Protein AF-A0A7S4U848-F1 (afdb_monomer_lite)

Organism: Guillardia theta (NCBI:txid55529)

Radius of gyration: 33.71 Å; chains: 1; bounding box: 52×46×94 Å

Secondary structure (DSSP, 8-state):
--TTHHHHHHHHHHHHHHHHHTTSS-TTHHHHHHHHHHTT-SS------S--S-HHHHHHHSHHHHHHHHHHHHHHHHHHH-HHHHHHHH----EEEEEEEEEEEEETT----SS--TTS-EEEEEEETTTEEE--SEEEEETTEEEEEEEEEEEESEEEEEB-S-GGGGGGSEEEEEEEEE-SPPPTT--GGGS-GGGPEEEEEEETTT-TTSHHHH-GGGGB-

Foldseek 3Di:
DPVVVVVVVVVVVVVVVVVVVVPPDDPDPVVVVVVVVVVVPPPDPDDPPDDDPCNPVVCCVDPVSVVVVVVVVVVVVCPVVVCPVCVVVPPLPWFFFAKKKKAQPAFQLRDDFQWQDPQQWAFKWFAAPNPDTFAFPDWDIGGRMIMGGGPGRDTGSDIAIAGAQDPVCNRSHRQWMWMWGQRDDDPPPDDPVPDDPVNIHTDDTGHCVVVVPDCSNPPSNVRHD

Sequence (225 aa):
SDTLLQTRERESDLHFLFLTEMSKYPGGVMDQKLNSIVGGIQNTMTSSIIFSSNPVRNALQKKITQATLILAAAFLFYFYVTPDHMRGFLKNNASSVHVGRMQILEFRDKVVRNFIPATSVSNFTLVYDSCKKHYPTSFKDANTTRYFFFSLPALSNGWRFTLDSNEQLAGLDPVAFKFDILDSPIDLGVDPLDLPAASWKEWTIFSCESTPSAEICNDPSGLRG

Structure (mmCIF, N/CA/C/O backbone):
data_AF-A0A7S4U848-F1
#
_entry.id   AF-A0A7S4U848-F1
#
loop_
_atom_site.group_PDB
_atom_site.id
_atom_site.type_symbol
_atom_site.label_atom_id
_atom_site.label_alt_id
_atom_site.label_comp_id
_atom_site.label_asym_id
_atom_site.label_entity_id
_atom_site.label_seq_id
_atom_site.pdbx_PDB_ins_code
_atom_site.Cartn_x
_atom_site.Cartn_y
_atom_site.Cartn_z
_atom_site.occupancy
_atom_site.B_iso_or_equiv
_atom_site.auth_seq_id
_atom_site.auth_comp_id
_atom_site.auth_asym_id
_atom_site.auth_atom_id
_atom_site.pdbx_PDB_model_num
ATOM 1 N N . SER A 1 1 ? 9.075 -17.235 70.527 1.00 53.78 1 SER A N 1
ATOM 2 C CA . SER A 1 1 ? 7.859 -17.251 69.696 1.00 53.78 1 SER A CA 1
ATOM 3 C C . SER A 1 1 ? 6.641 -16.637 70.381 1.00 53.78 1 SER A C 1
ATOM 5 O O . SER A 1 1 ? 5.547 -16.780 69.854 1.00 53.78 1 SER A O 1
ATOM 7 N N . ASP A 1 2 ? 6.811 -15.868 71.464 1.00 47.06 2 ASP A N 1
ATOM 8 C CA . ASP A 1 2 ? 5.681 -15.312 72.231 1.00 47.06 2 ASP A CA 1
ATOM 9 C C . ASP A 1 2 ? 5.300 -13.869 71.860 1.00 47.06 2 ASP A C 1
ATOM 11 O O . ASP A 1 2 ? 4.235 -13.388 72.227 1.00 47.06 2 ASP A O 1
ATOM 15 N N . THR A 1 3 ? 6.112 -13.177 71.059 1.00 42.00 3 THR A N 1
ATOM 16 C CA . THR A 1 3 ? 5.855 -11.787 70.639 1.00 42.00 3 THR A CA 1
ATOM 17 C C . THR A 1 3 ? 4.954 -11.645 69.408 1.00 42.00 3 THR A C 1
ATOM 19 O O . THR A 1 3 ? 4.492 -10.542 69.139 1.00 42.00 3 THR A O 1
ATOM 22 N N . LEU A 1 4 ? 4.681 -12.731 68.673 1.00 40.34 4 LEU A N 1
ATOM 23 C CA . LEU A 1 4 ? 3.781 -12.741 67.503 1.00 40.34 4 LEU A CA 1
ATOM 24 C C . LEU A 1 4 ? 2.352 -13.211 67.834 1.00 40.34 4 LEU A C 1
ATOM 26 O O . LEU A 1 4 ? 1.432 -12.959 67.061 1.00 40.34 4 LEU A O 1
ATOM 30 N N . LEU A 1 5 ? 2.153 -13.868 68.981 1.00 40.81 5 LEU A N 1
ATOM 31 C CA . LEU A 1 5 ? 0.828 -14.259 69.478 1.00 40.81 5 LEU A CA 1
ATOM 32 C C . LEU A 1 5 ? 0.146 -13.113 70.243 1.00 40.81 5 LEU A C 1
ATOM 34 O O . LEU A 1 5 ? -1.046 -12.886 70.059 1.00 40.81 5 LEU A O 1
ATOM 38 N N . GLN A 1 6 ? 0.912 -12.300 70.981 1.00 41.84 6 GLN A N 1
ATOM 39 C CA . GLN A 1 6 ? 0.381 -11.135 71.705 1.00 41.84 6 GLN A CA 1
ATOM 40 C C . GLN A 1 6 ? -0.104 -9.987 70.804 1.00 41.84 6 GLN A C 1
ATOM 42 O O . GLN A 1 6 ? -0.969 -9.210 71.208 1.00 41.84 6 GLN A O 1
ATOM 47 N N . THR A 1 7 ? 0.423 -9.854 69.585 1.00 41.84 7 THR A N 1
ATOM 48 C CA . THR A 1 7 ? -0.012 -8.816 68.633 1.00 41.84 7 THR A CA 1
ATOM 49 C C . THR A 1 7 ? -1.328 -9.171 67.943 1.00 41.84 7 THR A C 1
ATOM 51 O O . THR A 1 7 ? -2.099 -8.270 67.628 1.00 41.84 7 THR A O 1
ATOM 54 N N . ARG A 1 8 ? -1.630 -10.467 67.775 1.00 40.59 8 ARG A N 1
ATOM 55 C CA . ARG A 1 8 ? -2.857 -10.943 67.112 1.00 40.59 8 ARG A CA 1
ATOM 56 C C . ARG A 1 8 ? -4.074 -10.968 68.048 1.00 40.59 8 ARG A C 1
ATOM 58 O O . ARG A 1 8 ? -5.192 -10.707 67.607 1.00 40.59 8 ARG A O 1
ATOM 65 N N . GLU A 1 9 ? -3.864 -11.206 69.343 1.00 44.50 9 GLU A N 1
ATOM 66 C CA . GLU A 1 9 ? -4.926 -11.075 70.356 1.00 44.50 9 GLU A CA 1
ATOM 67 C C . GLU A 1 9 ? -5.302 -9.604 70.612 1.00 44.50 9 GLU A C 1
ATOM 69 O O . GLU A 1 9 ? -6.485 -9.288 70.716 1.00 44.50 9 GLU A O 1
ATOM 74 N N . ARG A 1 10 ? -4.338 -8.667 70.570 1.00 41.84 10 ARG A N 1
ATOM 75 C CA . ARG A 1 10 ? -4.624 -7.223 70.720 1.00 41.84 10 ARG A CA 1
ATOM 76 C C . ARG A 1 10 ? -5.452 -6.620 69.584 1.00 41.84 10 ARG A C 1
ATOM 78 O O . ARG A 1 10 ? -6.243 -5.716 69.836 1.00 41.84 10 ARG A O 1
ATOM 85 N N . GLU A 1 11 ? -5.285 -7.096 68.351 1.00 45.41 11 GLU A N 1
ATOM 86 C CA . GLU A 1 11 ? -6.079 -6.639 67.196 1.00 45.41 11 GLU A CA 1
ATOM 87 C C . GLU A 1 11 ? -7.546 -7.088 67.286 1.00 45.41 11 GLU A C 1
ATOM 89 O O . GLU A 1 11 ? -8.452 -6.364 66.871 1.00 45.41 11 GLU A O 1
ATOM 94 N N . SER A 1 12 ? -7.780 -8.254 67.891 1.00 47.50 12 SER A N 1
ATOM 95 C CA . SER A 1 12 ? -9.114 -8.839 68.053 1.00 47.50 12 SER A CA 1
ATOM 96 C C . SER A 1 12 ? -9.920 -8.111 69.137 1.00 47.50 12 SER A C 1
ATOM 98 O O . SER A 1 12 ? -11.091 -7.789 68.926 1.00 47.50 12 SER A O 1
ATOM 100 N N . ASP A 1 13 ? -9.270 -7.750 70.248 1.00 45.66 13 ASP A N 1
ATOM 101 C CA . ASP A 1 13 ? -9.897 -6.983 71.332 1.00 45.66 13 ASP A CA 1
ATOM 102 C C . ASP A 1 13 ? -10.183 -5.524 70.943 1.00 45.66 13 ASP A C 1
ATOM 104 O O . ASP A 1 13 ? -11.214 -4.971 71.334 1.00 45.66 13 ASP A O 1
ATOM 108 N N . LEU A 1 14 ? -9.329 -4.896 70.121 1.00 46.28 14 LEU A N 1
ATOM 109 C CA . LEU A 1 14 ? -9.546 -3.518 69.658 1.00 46.28 14 LEU A CA 1
ATOM 110 C C . LEU A 1 14 ? -10.736 -3.418 68.687 1.00 46.28 14 LEU A C 1
ATOM 112 O O . LEU A 1 14 ? -11.514 -2.464 68.753 1.00 46.28 14 LEU A O 1
ATOM 116 N N . HIS A 1 15 ? -10.911 -4.420 67.818 1.00 43.66 15 HIS A N 1
ATOM 117 C CA . HIS A 1 15 ? -12.058 -4.513 66.911 1.00 43.66 15 HIS A CA 1
ATOM 118 C C . HIS A 1 15 ? -13.373 -4.770 67.657 1.00 43.66 15 HIS A C 1
ATOM 120 O O . HIS A 1 15 ? -14.407 -4.205 67.291 1.00 43.66 15 HIS A O 1
ATOM 126 N N . PHE A 1 16 ? -13.342 -5.579 68.721 1.00 46.12 16 PHE A N 1
ATOM 127 C CA . PHE A 1 16 ? -14.528 -5.852 69.531 1.00 46.12 16 PHE A CA 1
ATOM 128 C C . PHE A 1 16 ? -14.921 -4.637 70.386 1.00 46.12 16 PHE A C 1
ATOM 130 O O . PHE A 1 16 ? -16.100 -4.288 70.449 1.00 46.12 16 PHE A O 1
ATOM 137 N N . LEU A 1 17 ? -13.954 -3.907 70.954 1.00 45.16 17 LEU A N 1
ATOM 138 C CA . LEU A 1 17 ? -14.212 -2.654 71.679 1.00 45.16 17 LEU A CA 1
ATOM 139 C C . LEU A 1 17 ? -14.820 -1.565 70.779 1.00 45.16 17 LEU A C 1
ATOM 141 O O . LEU A 1 17 ? -15.802 -0.939 71.178 1.00 45.16 17 LEU A O 1
ATOM 145 N N . PHE A 1 18 ? -14.331 -1.405 69.543 1.00 46.50 18 PHE A N 1
ATOM 146 C CA . PHE A 1 18 ? -14.888 -0.431 68.591 1.00 46.50 18 PHE A CA 1
ATOM 147 C C . PHE A 1 18 ? -16.340 -0.736 68.194 1.00 46.50 18 PHE A C 1
ATOM 149 O O . PHE A 1 18 ? -17.160 0.173 68.056 1.00 46.50 18 PHE A O 1
ATOM 156 N N . LEU A 1 19 ? -16.680 -2.017 68.026 1.00 45.06 19 LEU A N 1
ATOM 157 C CA . LEU A 1 19 ? -18.037 -2.438 67.668 1.00 45.06 19 LEU A CA 1
ATOM 158 C C . LEU A 1 19 ? -19.013 -2.360 68.851 1.00 45.06 19 LEU A C 1
ATOM 160 O O . LEU A 1 19 ? -20.202 -2.128 68.641 1.00 45.06 19 LEU A O 1
ATOM 164 N N . THR A 1 20 ? -18.520 -2.487 70.086 1.00 45.56 20 THR A N 1
ATOM 165 C CA . THR A 1 20 ? -19.362 -2.452 71.293 1.00 45.56 20 THR A CA 1
ATOM 166 C C . THR A 1 20 ? -19.674 -1.020 71.755 1.00 45.56 20 THR A C 1
ATOM 168 O O . THR A 1 20 ? -20.739 -0.771 72.323 1.00 45.56 20 THR A O 1
ATOM 171 N N . GLU A 1 21 ? -18.799 -0.044 71.487 1.00 44.00 21 GLU A N 1
ATOM 172 C CA . GLU A 1 21 ? -19.088 1.373 71.774 1.00 44.00 21 GLU A CA 1
ATOM 173 C C . GLU A 1 21 ? -20.086 1.989 70.780 1.00 44.00 21 GLU A C 1
ATOM 175 O O . GLU A 1 21 ? -20.929 2.801 71.166 1.00 44.00 21 GLU A O 1
ATOM 180 N N . MET A 1 22 ? -20.076 1.530 69.523 1.00 45.28 22 MET A N 1
ATOM 181 C CA . MET A 1 22 ? -21.036 1.946 68.490 1.00 45.28 22 MET A CA 1
ATOM 182 C C . MET A 1 22 ? -22.485 1.537 68.805 1.00 45.28 22 MET A C 1
ATOM 184 O O . MET A 1 22 ? -23.416 2.148 68.284 1.00 45.28 22 MET A O 1
ATOM 188 N N . SER A 1 23 ? -22.704 0.537 69.669 1.00 43.50 23 SER A N 1
ATOM 189 C CA . SER A 1 23 ? -24.046 0.055 70.027 1.00 43.50 23 SER A CA 1
ATOM 190 C C . SER A 1 23 ? -24.606 0.635 71.331 1.00 43.50 23 SER A C 1
ATOM 192 O O . SER A 1 23 ? -25.708 0.259 71.729 1.00 43.50 23 SER A O 1
ATOM 194 N N . LYS A 1 24 ? -23.877 1.522 72.027 1.00 44.62 24 LYS A N 1
ATOM 195 C CA . LYS A 1 24 ? -24.301 2.086 73.328 1.00 44.62 24 LYS A CA 1
ATOM 196 C C . LYS A 1 24 ? -24.841 3.516 73.276 1.00 44.62 24 LYS A C 1
ATOM 198 O O . LYS A 1 24 ? -25.341 3.998 74.291 1.00 44.62 24 LYS A O 1
ATOM 203 N N . TYR A 1 25 ? -24.806 4.173 72.117 1.00 46.91 25 TYR A N 1
ATOM 204 C CA . TYR A 1 25 ? -25.351 5.520 71.946 1.00 46.91 25 TYR A CA 1
ATOM 205 C C . TYR A 1 25 ? -26.603 5.489 71.059 1.00 46.91 25 TYR A C 1
ATOM 207 O O . TYR A 1 25 ? -26.492 5.175 69.874 1.00 46.91 25 TYR A O 1
ATOM 215 N N . PRO A 1 26 ? -27.802 5.807 71.587 1.00 44.44 26 PRO A N 1
ATOM 216 C CA . PRO A 1 26 ? -28.985 5.956 70.750 1.00 44.44 26 PRO A CA 1
ATOM 217 C C . PRO A 1 26 ? -28.769 7.113 69.762 1.00 44.44 26 PRO A C 1
ATOM 219 O O . PRO A 1 26 ? -28.272 8.182 70.129 1.00 44.44 26 PRO A O 1
ATOM 222 N N . GLY A 1 27 ? -29.099 6.858 68.492 1.00 50.12 27 GLY A N 1
ATOM 223 C CA . GLY A 1 27 ? -28.893 7.776 67.373 1.00 50.12 27 GLY A CA 1
ATOM 224 C C . GLY A 1 27 ? -29.435 9.175 67.666 1.00 50.12 27 GLY A C 1
ATOM 225 O O . GLY A 1 27 ? -30.605 9.338 68.001 1.00 50.12 27 GLY A O 1
ATOM 226 N N . GLY A 1 28 ? -28.555 10.171 67.566 1.00 53.19 28 GLY A N 1
ATOM 227 C CA . GLY A 1 28 ? -28.884 11.587 67.755 1.00 53.19 28 GLY A CA 1
ATOM 228 C C . GLY A 1 28 ? -27.738 12.425 68.330 1.00 53.19 28 GLY A C 1
ATOM 229 O O . GLY A 1 28 ? -27.587 13.587 67.967 1.00 53.19 28 GLY A O 1
ATOM 230 N N . VAL A 1 29 ? -26.862 11.844 69.161 1.00 50.75 29 VAL A N 1
ATOM 231 C CA . VAL A 1 29 ? -25.735 12.591 69.771 1.00 50.75 29 VAL A CA 1
ATOM 232 C C . VAL A 1 29 ? -24.573 12.795 68.785 1.00 50.75 29 VAL A C 1
ATOM 234 O O . VAL A 1 29 ? -23.894 13.823 68.823 1.00 50.75 29 VAL A O 1
ATOM 237 N N . MET A 1 30 ? -24.368 11.857 67.852 1.00 47.53 30 MET A N 1
ATOM 238 C CA . MET A 1 30 ? -23.327 11.973 66.821 1.00 47.53 30 MET A CA 1
ATOM 239 C C . MET A 1 30 ? -23.680 13.024 65.755 1.00 47.53 30 MET A C 1
ATOM 241 O O . MET A 1 30 ? -22.808 13.794 65.354 1.00 47.53 30 MET A O 1
ATOM 245 N N . ASP A 1 31 ? -24.961 13.151 65.396 1.00 50.09 31 ASP A N 1
ATOM 246 C CA . ASP A 1 31 ? -25.448 14.184 64.470 1.00 50.09 31 ASP A CA 1
ATOM 247 C C . ASP A 1 31 ? -25.336 15.597 65.064 1.00 50.09 31 ASP A C 1
ATOM 249 O O . ASP A 1 31 ? -25.035 16.559 64.356 1.00 50.09 31 ASP A O 1
ATOM 253 N N . GLN A 1 32 ? -25.488 15.731 66.387 1.00 51.09 32 GLN A N 1
ATOM 254 C CA . GLN A 1 32 ? -25.349 17.014 67.077 1.00 51.09 32 GLN A CA 1
ATOM 255 C C . GLN A 1 32 ? -23.889 17.506 67.114 1.00 51.09 32 GLN A C 1
ATOM 257 O O . GLN A 1 32 ? -23.645 18.709 66.998 1.00 51.09 32 GLN A O 1
ATOM 262 N N . LYS A 1 33 ? -22.907 16.592 67.190 1.00 48.81 33 LYS A N 1
ATOM 263 C CA . LYS A 1 33 ? -21.479 16.933 67.037 1.00 48.81 33 LYS A CA 1
ATOM 264 C C . LYS A 1 33 ? -21.065 17.134 65.578 1.00 48.81 33 LYS A C 1
ATOM 266 O O . LYS A 1 33 ? -20.254 18.016 65.309 1.00 48.81 33 LYS A O 1
ATOM 271 N N . LEU A 1 34 ? -21.642 16.391 64.632 1.00 46.53 34 LEU A N 1
ATOM 272 C CA . LEU A 1 34 ? -21.412 16.608 63.198 1.00 46.53 34 LEU A CA 1
ATOM 273 C C . LEU A 1 34 ? -21.896 17.995 62.753 1.00 46.53 34 LEU A C 1
ATOM 275 O O . LEU A 1 34 ? -21.149 18.698 62.080 1.00 46.53 34 LEU A O 1
ATOM 279 N N . ASN A 1 35 ? -23.062 18.458 63.215 1.00 49.97 35 ASN A N 1
ATOM 280 C CA . ASN A 1 35 ? -23.529 19.820 62.925 1.00 49.97 35 ASN A CA 1
ATOM 281 C C . ASN A 1 35 ? -22.666 20.917 63.576 1.00 49.97 35 ASN A C 1
ATOM 283 O O . ASN A 1 35 ? -22.503 21.988 62.991 1.00 49.97 35 ASN A O 1
ATOM 287 N N . SER A 1 36 ? -22.053 20.657 64.738 1.00 46.88 36 SER A N 1
ATOM 288 C CA . SER A 1 36 ? -21.117 21.609 65.360 1.00 46.88 36 SER A CA 1
ATOM 289 C C . SER A 1 36 ? -19.780 21.700 64.609 1.00 46.88 36 SER A C 1
ATOM 291 O O . SER A 1 36 ? -19.132 22.743 64.651 1.00 46.88 36 SER A O 1
ATOM 293 N N . ILE A 1 37 ? -19.374 20.638 63.904 1.00 47.12 37 ILE A N 1
ATOM 294 C CA . ILE A 1 37 ? -18.174 20.621 63.055 1.00 47.12 37 ILE A CA 1
ATOM 295 C C . ILE A 1 37 ? -18.475 21.233 61.678 1.00 47.12 37 ILE A C 1
ATOM 297 O O . ILE A 1 37 ? -17.647 21.965 61.142 1.00 47.12 37 ILE A O 1
ATOM 301 N N . VAL A 1 38 ? -19.680 21.031 61.134 1.00 46.44 38 VAL A N 1
ATOM 302 C CA . VAL A 1 38 ? -20.125 21.645 59.867 1.00 46.44 38 VAL A CA 1
ATOM 303 C C . VAL A 1 38 ? -20.176 23.179 59.954 1.00 46.44 38 VAL A C 1
ATOM 305 O O . VAL A 1 38 ? -19.866 23.849 58.972 1.00 46.44 38 VAL A O 1
ATOM 308 N N . GLY A 1 39 ? -20.448 23.756 61.130 1.00 42.59 39 GLY A N 1
ATOM 309 C CA . GLY A 1 39 ? -20.329 25.206 61.350 1.00 42.59 39 GLY A CA 1
ATOM 310 C C . GLY A 1 39 ? -18.887 25.742 61.340 1.00 42.59 39 GLY A C 1
ATOM 311 O O . GLY A 1 39 ? -18.679 26.925 61.090 1.00 42.59 39 GLY A O 1
ATOM 312 N N . GLY A 1 40 ? -17.886 24.889 61.585 1.00 41.16 40 GLY A N 1
ATOM 313 C CA . GLY A 1 40 ? -16.468 25.269 61.650 1.00 41.16 40 GLY A CA 1
ATOM 314 C C . GLY A 1 40 ? -15.691 25.101 60.339 1.00 41.16 40 GLY A C 1
ATOM 315 O O . GLY A 1 40 ? -14.565 25.581 60.232 1.00 41.16 40 GLY A O 1
ATOM 316 N N . ILE A 1 41 ? -16.272 24.444 59.330 1.00 45.72 41 ILE 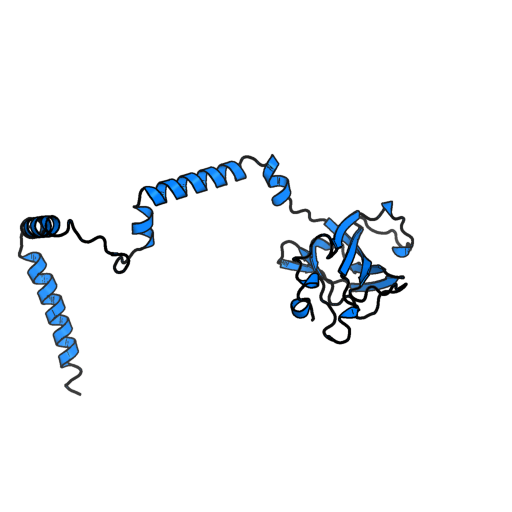A N 1
ATOM 317 C CA . ILE A 1 41 ? -15.610 24.117 58.055 1.00 45.72 41 ILE A CA 1
ATOM 318 C C . ILE A 1 41 ? -16.317 24.850 56.903 1.00 45.72 41 ILE A C 1
ATOM 320 O O . ILE A 1 41 ? -16.693 24.267 55.892 1.00 45.72 41 ILE A O 1
ATOM 324 N N . GLN A 1 42 ? -16.525 26.160 57.050 1.00 42.84 42 GLN A N 1
ATOM 325 C CA . GLN A 1 42 ? -16.913 27.025 55.926 1.00 42.84 42 GLN A CA 1
ATOM 326 C C . GLN A 1 42 ? -15.709 27.604 55.163 1.00 42.84 42 GLN A C 1
ATOM 328 O O . GLN A 1 42 ? -15.902 28.186 54.102 1.00 42.84 42 GLN A O 1
ATOM 333 N N . ASN A 1 43 ? -14.471 27.396 55.635 1.00 41.78 43 ASN A N 1
ATOM 334 C CA . ASN A 1 43 ? -13.284 28.068 55.082 1.00 41.78 43 ASN A CA 1
ATOM 335 C C . ASN A 1 43 ? -12.169 27.162 54.533 1.00 41.78 43 ASN A C 1
ATOM 337 O O . ASN A 1 43 ? -11.059 27.639 54.313 1.00 41.78 43 ASN A O 1
ATOM 341 N N . THR A 1 44 ? -12.423 25.887 54.239 1.00 36.50 44 THR A N 1
ATOM 342 C CA . THR A 1 44 ? -11.403 25.029 53.608 1.00 36.50 44 THR A CA 1
ATOM 343 C C . THR A 1 44 ? -11.905 24.406 52.311 1.00 36.50 44 THR A C 1
ATOM 345 O O . THR A 1 44 ? -12.399 23.282 52.251 1.00 36.50 44 THR A O 1
ATOM 348 N N . MET A 1 45 ? -11.721 25.164 51.225 1.00 43.81 45 MET A N 1
ATOM 349 C CA . MET A 1 45 ? -11.564 24.615 49.880 1.00 43.81 45 MET A CA 1
ATOM 350 C C . MET A 1 45 ? -10.310 23.733 49.849 1.00 43.81 45 MET A C 1
ATOM 352 O O . MET A 1 45 ? -9.238 24.196 49.476 1.00 43.81 45 MET A O 1
ATOM 356 N N . THR A 1 46 ? -10.411 22.462 50.229 1.00 43.44 46 THR A N 1
ATOM 357 C CA . THR A 1 46 ? -9.308 21.519 50.007 1.00 43.44 46 THR A CA 1
ATOM 358 C C . THR A 1 46 ? -9.817 20.088 49.873 1.00 43.44 46 THR A C 1
ATOM 360 O O . THR A 1 46 ? -10.088 19.398 50.847 1.00 43.44 46 THR A O 1
ATOM 363 N N . SER A 1 47 ? -9.929 19.654 48.614 1.00 42.88 47 SER A N 1
ATOM 364 C CA . SER A 1 47 ? -9.516 18.330 48.132 1.00 42.88 47 SER A CA 1
ATOM 365 C C . SER A 1 47 ? -9.720 17.144 49.096 1.00 42.88 47 SER A C 1
ATOM 367 O O . SER A 1 47 ? -8.786 16.698 49.760 1.00 42.88 47 SER A O 1
ATOM 369 N N . SER A 1 48 ? -10.899 16.524 49.062 1.00 41.22 48 SER A N 1
ATOM 370 C CA . SER A 1 48 ? -11.125 15.174 49.598 1.00 41.22 48 SER A CA 1
ATOM 371 C C . SER A 1 48 ? -11.455 14.188 48.469 1.00 41.22 48 SER A C 1
ATOM 373 O O . SER A 1 48 ? -12.533 13.607 48.402 1.00 41.22 48 SER A O 1
ATOM 375 N N . ILE A 1 49 ? -10.508 13.989 47.543 1.00 43.38 49 ILE A N 1
ATOM 376 C CA . ILE A 1 49 ? -10.581 12.913 46.529 1.00 43.38 49 ILE A CA 1
ATOM 377 C C . ILE A 1 49 ? -9.958 11.596 47.045 1.00 43.38 49 ILE A C 1
ATOM 379 O O . ILE A 1 49 ? -10.090 10.560 46.405 1.00 43.38 49 ILE A O 1
ATOM 383 N N . ILE A 1 50 ? -9.333 11.571 48.227 1.00 45.50 50 ILE A N 1
ATOM 384 C CA . ILE A 1 50 ? -8.408 10.473 48.573 1.00 45.50 50 ILE A CA 1
ATOM 385 C C . ILE A 1 50 ? -9.039 9.321 49.393 1.00 45.50 50 ILE A C 1
ATOM 387 O O . ILE A 1 50 ? -8.427 8.267 49.506 1.00 45.50 50 ILE A O 1
ATOM 391 N N . PHE A 1 51 ? -10.285 9.412 49.880 1.00 46.19 51 PHE A N 1
ATOM 392 C CA . PHE A 1 51 ? -10.889 8.321 50.679 1.00 46.19 51 PHE A CA 1
ATOM 393 C C . PHE A 1 51 ? -12.343 8.004 50.317 1.00 46.19 51 PHE A C 1
ATOM 395 O O . PHE A 1 51 ? -13.243 8.082 51.149 1.00 46.19 51 PHE A O 1
ATOM 402 N N . SER A 1 52 ? -12.597 7.611 49.069 1.00 46.19 52 SER A N 1
ATOM 403 C CA . SER A 1 52 ? -13.874 6.989 48.704 1.00 46.19 52 SER A CA 1
ATOM 404 C C . SER A 1 52 ? -13.619 5.591 48.161 1.00 46.19 52 SER A C 1
ATOM 406 O O . SER A 1 52 ? -13.046 5.430 47.089 1.00 46.19 52 SER A O 1
ATOM 408 N N . SER A 1 53 ? -14.086 4.575 48.886 1.00 56.44 53 SER A N 1
ATOM 409 C CA . SER A 1 53 ? -14.013 3.154 48.519 1.00 56.44 53 SER A CA 1
ATOM 410 C C . SER A 1 53 ? -14.803 2.788 47.250 1.00 56.44 53 SER A C 1
ATOM 412 O O . SER A 1 53 ? -14.852 1.620 46.884 1.00 56.44 53 SER A O 1
ATOM 414 N N . ASN A 1 54 ? -15.423 3.761 46.565 1.00 55.44 54 ASN A N 1
ATOM 415 C CA . ASN A 1 54 ? -16.142 3.578 45.302 1.00 55.44 54 ASN A CA 1
ATOM 416 C C . ASN A 1 54 ? -16.092 4.853 44.423 1.00 55.44 54 ASN A C 1
ATOM 418 O O . ASN A 1 54 ? -17.105 5.554 44.290 1.00 55.44 54 ASN A O 1
ATOM 422 N N . PRO A 1 55 ? -14.947 5.164 43.784 1.00 56.62 55 PRO A N 1
ATOM 423 C CA . PRO A 1 55 ? -14.758 6.401 43.016 1.00 56.62 55 PRO A CA 1
ATOM 424 C C . PRO A 1 55 ? -15.750 6.547 41.850 1.00 56.62 55 PRO A C 1
ATOM 426 O O . PRO A 1 55 ? -16.210 7.650 41.558 1.00 56.62 55 PRO A O 1
ATOM 429 N N . VAL A 1 56 ? -16.165 5.432 41.240 1.00 60.12 56 VAL A N 1
ATOM 430 C CA . VAL A 1 56 ? -17.133 5.411 40.131 1.00 60.12 56 VAL A CA 1
ATOM 431 C C . VAL A 1 56 ? -18.546 5.778 40.599 1.00 60.12 56 VAL A C 1
ATOM 433 O O . VAL A 1 56 ? -19.211 6.590 39.959 1.00 60.12 56 VAL A O 1
ATOM 436 N N . ARG A 1 57 ? -19.004 5.258 41.749 1.00 60.47 57 ARG A N 1
ATOM 437 C CA . ARG A 1 57 ? -20.324 5.618 42.306 1.00 60.47 57 ARG A CA 1
ATOM 438 C C . ARG A 1 57 ? -20.380 7.085 42.716 1.00 60.47 57 ARG A C 1
ATOM 440 O O . ARG A 1 57 ? -21.381 7.746 42.462 1.00 60.47 57 ARG A O 1
ATOM 447 N N . ASN A 1 58 ? -19.303 7.596 43.305 1.00 60.72 58 ASN A N 1
ATOM 448 C CA . ASN A 1 58 ? -19.233 8.983 43.752 1.00 60.72 58 ASN A CA 1
ATOM 449 C C . ASN A 1 58 ? -19.170 9.959 42.557 1.00 60.72 58 ASN A C 1
ATOM 451 O O . ASN A 1 58 ? -19.804 11.012 42.561 1.00 60.72 58 ASN A O 1
ATOM 455 N N . ALA A 1 59 ? -18.484 9.575 41.473 1.00 62.56 59 ALA A N 1
ATOM 456 C CA . ALA A 1 59 ? -18.500 10.317 40.213 1.00 62.56 59 ALA A CA 1
ATOM 457 C C . ALA A 1 59 ? -19.885 10.306 39.536 1.00 62.56 59 ALA A C 1
ATOM 459 O O . ALA A 1 59 ? -20.319 11.348 39.049 1.00 62.56 59 ALA A O 1
ATOM 460 N N . LEU A 1 60 ? -20.599 9.173 39.558 1.00 63.69 60 LEU A N 1
ATOM 461 C CA . LEU A 1 60 ? -21.951 9.015 38.996 1.00 63.69 60 LEU A CA 1
ATOM 462 C C . LEU A 1 60 ? -23.046 9.749 39.780 1.00 63.69 60 LEU A C 1
ATOM 464 O O . LEU A 1 60 ? -24.095 10.047 39.215 1.00 63.69 60 LEU A O 1
ATOM 468 N N . GLN A 1 61 ? -22.840 10.040 41.067 1.00 69.75 61 GLN A N 1
ATOM 469 C CA . GLN A 1 61 ? -23.795 10.808 41.877 1.00 69.75 61 GLN A CA 1
ATOM 470 C C . GLN A 1 61 ? -23.721 12.319 41.619 1.00 69.75 61 GLN A C 1
ATOM 472 O O . GLN A 1 61 ? -24.671 13.047 41.916 1.00 69.75 61 GLN A O 1
ATOM 477 N N . LYS A 1 62 ? -22.625 12.807 41.023 1.00 80.81 62 LYS A N 1
ATOM 478 C CA . LYS A 1 62 ? -22.491 14.218 40.654 1.00 80.81 62 LYS A CA 1
ATOM 479 C C . LYS A 1 62 ? -23.386 14.527 39.454 1.00 80.81 62 LYS A C 1
ATOM 481 O O . LYS A 1 62 ? -23.239 13.942 38.382 1.00 80.81 62 LYS A O 1
ATOM 486 N N . LYS A 1 63 ? -24.278 15.508 39.619 1.00 77.62 63 LYS A N 1
ATOM 487 C CA . LYS A 1 63 ? -25.222 15.956 38.579 1.00 77.62 63 LYS A CA 1
ATOM 488 C C . LYS A 1 63 ? -24.534 16.385 37.283 1.00 77.62 63 LYS A C 1
ATOM 490 O O . LYS A 1 63 ? -25.069 16.137 36.210 1.00 77.62 63 LYS A O 1
ATOM 495 N N . ILE A 1 64 ? -23.331 16.950 37.382 1.00 81.44 64 ILE A N 1
ATOM 496 C CA . ILE A 1 64 ? -22.517 17.337 36.223 1.00 81.44 64 ILE A CA 1
ATOM 497 C C . ILE A 1 64 ? -22.119 16.103 35.405 1.00 81.44 64 ILE A C 1
ATOM 499 O O . ILE A 1 64 ? -22.331 16.089 34.200 1.00 81.44 64 ILE A O 1
ATOM 503 N N . THR A 1 65 ? -21.626 15.040 36.047 1.00 79.00 65 THR A N 1
ATOM 504 C CA . THR A 1 65 ? -21.252 13.792 35.360 1.00 79.00 65 THR A CA 1
ATOM 505 C C . THR A 1 65 ? -22.464 13.085 34.752 1.00 79.00 65 THR A C 1
ATOM 507 O O . THR A 1 65 ? -22.372 12.501 33.679 1.00 79.00 65 THR A O 1
ATOM 510 N N . GLN A 1 66 ? -23.621 13.137 35.423 1.00 81.31 66 GLN A N 1
ATOM 511 C CA . GLN A 1 66 ? -24.871 12.603 34.869 1.00 81.31 66 GLN A CA 1
ATOM 512 C C . GLN A 1 66 ? -25.288 13.373 33.614 1.00 81.31 66 GLN A C 1
ATOM 514 O O . GLN A 1 66 ? -25.619 12.759 32.604 1.00 81.31 66 GLN A O 1
ATOM 519 N N . ALA A 1 67 ? -25.222 14.705 33.654 1.00 86.81 67 ALA A N 1
ATOM 520 C CA . ALA A 1 67 ? -25.531 15.544 32.505 1.00 86.81 67 ALA A CA 1
ATOM 521 C C . ALA A 1 67 ? -24.567 15.285 31.339 1.00 86.81 67 ALA A C 1
ATOM 523 O O . ALA A 1 67 ? -25.026 15.121 30.213 1.00 86.81 67 ALA A O 1
ATOM 524 N N . THR A 1 68 ? -23.257 15.172 31.590 1.00 86.81 68 THR A N 1
ATOM 525 C CA . THR A 1 68 ? -22.280 14.877 30.529 1.00 86.81 68 THR A CA 1
ATOM 526 C C . THR A 1 68 ? -22.474 13.486 29.933 1.00 86.81 68 THR A C 1
ATOM 528 O O . THR A 1 68 ? -22.393 13.346 28.717 1.00 86.81 68 THR A O 1
ATOM 531 N N . LEU A 1 69 ? -22.791 12.472 30.745 1.00 87.38 69 LEU A N 1
ATOM 532 C CA . LEU A 1 69 ? -23.102 11.125 30.258 1.00 87.38 69 LEU A CA 1
ATOM 533 C C . LEU A 1 69 ? -24.377 11.095 29.412 1.00 87.38 69 LEU A C 1
ATOM 535 O O . LEU A 1 69 ? -24.382 10.459 28.364 1.00 87.38 69 LEU A O 1
ATOM 539 N N . ILE A 1 70 ? -25.435 11.797 29.828 1.00 91.88 70 ILE A N 1
ATOM 540 C CA . ILE A 1 70 ? -26.676 11.904 29.046 1.00 91.88 70 ILE A CA 1
ATOM 541 C C . ILE A 1 70 ? -26.407 12.615 27.718 1.00 91.88 70 ILE A C 1
ATOM 543 O O . ILE A 1 70 ? -26.888 12.171 26.680 1.00 91.88 70 ILE A O 1
ATOM 547 N N . LEU A 1 71 ? -25.608 13.683 27.730 1.00 92.19 71 LEU A N 1
ATOM 548 C CA . LEU A 1 71 ? -25.278 14.452 26.531 1.00 92.19 71 LEU A CA 1
ATOM 549 C C . LEU A 1 71 ? -24.396 13.640 25.572 1.00 92.19 71 LEU A C 1
ATOM 551 O O . LEU A 1 71 ? -24.662 13.613 24.374 1.00 92.19 71 LEU A O 1
ATOM 555 N N . ALA A 1 72 ? -23.418 12.896 26.095 1.00 90.44 72 ALA A N 1
ATOM 556 C CA . ALA A 1 72 ? -22.615 11.956 25.316 1.00 90.44 72 ALA A CA 1
ATOM 557 C C . ALA A 1 72 ? -23.461 10.803 24.752 1.00 90.44 72 ALA A C 1
ATOM 559 O O . ALA A 1 72 ? -23.302 10.442 23.591 1.00 90.44 72 ALA A O 1
ATOM 560 N N . ALA A 1 73 ? -24.392 10.252 25.535 1.00 89.00 73 ALA A N 1
ATOM 561 C CA . ALA A 1 73 ? -25.301 9.206 25.076 1.00 89.00 73 ALA A CA 1
ATOM 562 C C . ALA A 1 73 ? -26.250 9.715 23.982 1.00 89.00 73 ALA A C 1
ATOM 564 O O . ALA A 1 73 ? -26.422 9.042 22.971 1.00 89.00 73 ALA A O 1
ATOM 565 N N . ALA A 1 74 ? -26.818 10.915 24.142 1.00 90.75 74 ALA A N 1
ATOM 566 C CA . ALA A 1 74 ? -27.661 11.554 23.134 1.00 90.75 74 ALA A CA 1
ATOM 567 C C . ALA A 1 74 ? -26.877 11.858 21.850 1.00 90.75 74 ALA A C 1
ATOM 569 O O . ALA A 1 74 ? -27.377 11.606 20.756 1.00 90.75 74 ALA A O 1
ATOM 570 N N . PHE A 1 75 ? -25.634 12.330 21.981 1.00 87.12 75 PHE A N 1
ATOM 571 C CA . PHE A 1 75 ? -24.715 12.527 20.863 1.00 87.12 75 PHE A CA 1
ATOM 572 C C . PHE A 1 75 ? -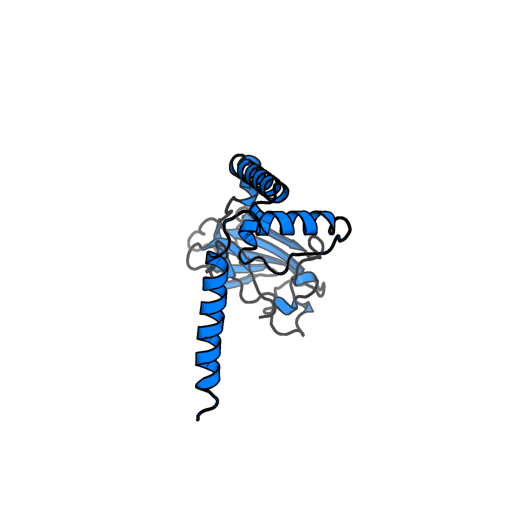24.461 11.203 20.134 1.00 87.12 75 PHE A C 1
ATOM 574 O O . PHE A 1 75 ? -24.755 11.093 18.949 1.00 87.12 75 PHE A O 1
ATOM 581 N N . LEU A 1 76 ? -24.012 10.161 20.838 1.00 84.38 76 LEU A N 1
ATOM 582 C CA . LEU A 1 76 ? -23.759 8.842 20.247 1.00 84.38 76 LEU A CA 1
ATOM 583 C C . LEU A 1 76 ? -25.014 8.236 19.602 1.00 84.38 76 LEU A C 1
ATOM 585 O O . LEU A 1 76 ? -24.925 7.668 18.517 1.00 84.38 76 LEU A O 1
ATOM 589 N N . PHE A 1 77 ? -26.183 8.392 20.226 1.00 86.69 77 PHE A N 1
ATOM 590 C CA . PHE A 1 77 ? -27.459 7.935 19.678 1.00 86.69 77 PHE A CA 1
ATOM 591 C C . PHE A 1 77 ? -27.830 8.687 18.397 1.00 86.69 77 PHE A C 1
ATOM 593 O O . PHE A 1 77 ? -28.200 8.061 17.407 1.00 86.69 77 PHE A O 1
ATOM 600 N N . TYR A 1 78 ? -27.669 10.012 18.376 1.00 84.00 78 TYR A N 1
ATOM 601 C CA . TYR A 1 78 ? -27.857 10.818 17.171 1.00 84.00 78 TYR A CA 1
ATOM 602 C C . TYR A 1 78 ? -26.932 10.352 16.038 1.00 84.00 78 TYR A C 1
ATOM 604 O O . TYR A 1 78 ? -27.390 10.144 14.915 1.00 84.00 78 TYR A O 1
ATOM 612 N N . PHE A 1 79 ? -25.656 10.092 16.334 1.00 76.00 79 PHE A N 1
ATOM 613 C CA . PHE A 1 79 ? -24.712 9.557 15.349 1.00 76.00 79 PHE A CA 1
ATOM 614 C C . PHE A 1 79 ? -25.060 8.144 14.872 1.00 76.00 79 PHE A C 1
ATOM 616 O O . PHE A 1 79 ? -24.833 7.825 13.708 1.00 76.00 79 PHE A O 1
ATOM 623 N N . TYR A 1 80 ? -25.632 7.309 15.738 1.00 76.38 80 TYR A N 1
ATOM 624 C CA . TYR A 1 80 ? -26.062 5.958 15.385 1.00 76.38 80 TYR A CA 1
ATOM 625 C C . TYR A 1 80 ? -27.311 5.949 14.488 1.00 76.38 80 TYR A C 1
ATOM 627 O O . TYR A 1 80 ? -27.379 5.184 13.528 1.00 76.38 80 TYR A O 1
ATOM 635 N N . VAL A 1 81 ? -28.295 6.806 14.780 1.00 79.88 81 VAL A N 1
ATOM 636 C CA . VAL A 1 81 ? -29.596 6.845 14.082 1.00 79.88 81 VAL A CA 1
ATOM 637 C C . VAL A 1 81 ? -29.568 7.698 12.810 1.00 79.88 81 VAL A C 1
ATOM 639 O O . VAL A 1 81 ? -30.468 7.573 11.983 1.00 79.88 81 VAL A O 1
ATOM 642 N N . THR A 1 82 ? -28.531 8.518 12.602 1.00 72.88 82 THR A N 1
ATOM 643 C CA . THR A 1 82 ? -28.356 9.336 11.387 1.00 72.88 82 THR A CA 1
ATOM 644 C C . THR A 1 82 ? -27.295 8.705 10.468 1.00 72.88 82 THR A C 1
ATOM 646 O O . THR A 1 82 ? -26.154 9.174 10.408 1.00 72.88 82 THR A O 1
ATOM 649 N N . PRO A 1 83 ? -27.619 7.611 9.746 1.00 57.34 83 PRO A N 1
ATOM 650 C CA . PRO A 1 83 ? -26.636 6.814 9.019 1.00 57.34 83 PRO A CA 1
ATOM 651 C C . PRO A 1 83 ? -25.990 7.568 7.858 1.00 57.34 83 PRO A C 1
ATOM 653 O O . PRO A 1 83 ? -24.890 7.211 7.453 1.00 57.34 83 PRO A O 1
ATOM 656 N N . ASP A 1 84 ? -26.619 8.608 7.314 1.00 58.12 84 ASP A N 1
ATOM 657 C CA . ASP A 1 84 ? -26.141 9.224 6.073 1.00 58.12 84 ASP A CA 1
ATOM 658 C C . ASP A 1 84 ? -24.832 10.011 6.235 1.00 58.12 84 ASP A C 1
ATOM 660 O O . ASP A 1 84 ? -24.103 10.164 5.262 1.00 58.12 84 ASP A O 1
ATOM 664 N N . HIS A 1 85 ? -24.478 10.450 7.450 1.00 51.69 85 HIS A N 1
ATOM 665 C CA . HIS A 1 85 ? -23.204 11.147 7.708 1.00 51.69 85 HIS A CA 1
ATOM 666 C C . HIS A 1 85 ? -22.098 10.210 8.226 1.00 51.69 85 HIS A C 1
ATOM 668 O O . HIS A 1 85 ? -20.917 10.511 8.079 1.00 51.69 85 HIS A O 1
ATOM 674 N N . MET A 1 86 ? -22.462 9.046 8.781 1.00 46.94 86 MET A N 1
ATOM 675 C CA . MET A 1 86 ? -21.521 8.045 9.308 1.00 46.94 86 MET A CA 1
ATOM 676 C C . MET A 1 86 ? -21.308 6.847 8.376 1.00 46.94 86 MET A C 1
ATOM 678 O O . MET A 1 86 ? -20.325 6.126 8.525 1.00 46.94 86 MET A O 1
ATOM 682 N N . ARG A 1 87 ? -22.163 6.643 7.365 1.00 47.50 87 ARG A N 1
ATOM 683 C CA . ARG A 1 87 ? -22.011 5.578 6.358 1.00 47.50 87 ARG A CA 1
ATOM 684 C C . ARG A 1 87 ? -20.680 5.641 5.619 1.00 47.50 87 ARG A C 1
ATOM 686 O O . ARG A 1 87 ? -20.221 4.598 5.189 1.00 47.50 87 ARG A O 1
ATOM 693 N N . GLY A 1 88 ? -20.060 6.814 5.479 1.00 47.38 88 GLY A N 1
ATOM 694 C CA . GLY A 1 88 ? -18.719 6.938 4.897 1.00 47.38 88 GLY A CA 1
ATOM 695 C C . GLY A 1 88 ? -17.609 6.405 5.810 1.00 47.38 88 GLY A C 1
ATOM 696 O O . GLY A 1 88 ? -16.673 5.786 5.322 1.00 47.38 88 GLY A O 1
ATOM 697 N N . PHE A 1 89 ? -17.749 6.592 7.127 1.00 46.56 89 PHE A N 1
ATOM 698 C CA . PHE A 1 89 ? -16.768 6.174 8.138 1.00 46.56 89 PHE A CA 1
ATOM 699 C C . PHE A 1 89 ? -16.973 4.717 8.595 1.00 46.56 89 PHE A C 1
ATOM 701 O O . PHE A 1 89 ? -16.024 4.043 8.980 1.00 46.56 89 PHE A O 1
ATOM 708 N N . LEU A 1 90 ? -18.217 4.227 8.536 1.00 49.09 90 LEU A N 1
ATOM 709 C CA . LEU A 1 90 ? -18.621 2.863 8.898 1.00 49.09 90 LEU A CA 1
ATOM 710 C C . LEU A 1 90 ? -18.804 1.932 7.691 1.00 49.09 90 LEU A C 1
ATOM 712 O O . LEU A 1 90 ? -19.043 0.738 7.883 1.00 49.09 90 LEU A O 1
ATOM 716 N N . LYS A 1 91 ? -18.712 2.426 6.447 1.00 55.56 91 LYS A N 1
ATOM 717 C CA . LYS A 1 91 ? -18.626 1.531 5.289 1.00 55.56 91 LYS A CA 1
ATOM 718 C C . LYS A 1 91 ? -17.297 0.806 5.382 1.00 55.56 91 LYS A C 1
ATOM 720 O O . LYS A 1 91 ? -16.243 1.370 5.102 1.00 55.56 91 LYS A O 1
ATOM 725 N N . ASN A 1 92 ? -17.370 -0.470 5.728 1.00 65.00 92 ASN A N 1
ATOM 726 C CA . ASN A 1 92 ? -16.288 -1.391 5.461 1.00 65.00 92 ASN A CA 1
ATOM 727 C C . ASN A 1 92 ? -16.132 -1.475 3.932 1.00 65.00 92 ASN A C 1
ATOM 729 O O . ASN A 1 92 ? -16.828 -2.250 3.277 1.00 65.00 92 ASN A O 1
ATOM 733 N N . ASN A 1 93 ? -15.299 -0.603 3.352 1.00 72.25 93 ASN A N 1
ATOM 734 C CA . ASN A 1 93 ? -15.006 -0.526 1.916 1.00 72.25 93 ASN A CA 1
ATOM 735 C C . ASN A 1 93 ? -14.114 -1.702 1.485 1.00 72.25 93 ASN A C 1
ATOM 737 O O . ASN A 1 93 ? -13.073 -1.530 0.850 1.00 72.25 93 ASN A O 1
ATOM 741 N N . ALA A 1 94 ? -14.518 -2.911 1.860 1.00 84.44 94 ALA A N 1
ATOM 742 C CA . ALA A 1 94 ? -13.835 -4.126 1.494 1.00 84.44 94 ALA A CA 1
ATOM 743 C C . ALA A 1 94 ? -13.962 -4.345 -0.016 1.00 84.44 94 ALA A C 1
ATOM 745 O O . ALA A 1 94 ? -15.058 -4.317 -0.575 1.00 84.44 94 ALA A O 1
ATOM 746 N N . SER A 1 95 ? -12.828 -4.557 -0.672 1.00 87.06 95 SER A N 1
ATOM 747 C CA . SER A 1 95 ? -12.749 -4.934 -2.080 1.00 87.06 95 SER A CA 1
ATOM 748 C C . SER A 1 95 ? -12.173 -6.344 -2.185 1.00 87.06 95 SER A C 1
ATOM 750 O O . SER A 1 95 ? -11.351 -6.750 -1.363 1.00 87.06 95 SER A O 1
ATOM 752 N N . SER A 1 96 ? -12.636 -7.114 -3.169 1.00 91.94 96 SER A N 1
ATOM 753 C CA . SER A 1 96 ? -12.085 -8.438 -3.463 1.00 91.94 96 SER A CA 1
ATOM 754 C C . SER A 1 96 ? -10.873 -8.274 -4.374 1.00 91.94 96 SER A C 1
ATOM 756 O O . SER A 1 96 ? -11.026 -8.010 -5.557 1.00 91.94 96 SER A O 1
ATOM 758 N N . VAL A 1 97 ? -9.664 -8.362 -3.829 1.00 92.62 97 VAL A N 1
ATOM 759 C CA . VAL A 1 97 ? -8.429 -8.079 -4.568 1.00 92.62 97 VAL A CA 1
ATOM 760 C C . VAL A 1 97 ? -7.904 -9.351 -5.219 1.00 92.62 97 VAL A C 1
ATOM 762 O O . VAL A 1 97 ? -7.534 -10.298 -4.526 1.00 92.62 97 VAL A O 1
ATOM 765 N N . HIS A 1 98 ? -7.843 -9.364 -6.549 1.00 92.19 98 HIS A N 1
ATOM 766 C CA . HIS A 1 98 ? -7.265 -10.469 -7.319 1.00 92.19 98 HIS A CA 1
ATOM 767 C C . HIS A 1 98 ? -5.784 -10.214 -7.602 1.00 92.19 98 HIS A C 1
ATOM 769 O O . HIS A 1 98 ? -4.934 -11.077 -7.387 1.00 92.19 98 HIS A O 1
ATOM 775 N N . VAL A 1 99 ? -5.475 -8.990 -8.034 1.00 94.25 99 VAL A N 1
ATOM 776 C CA . VAL A 1 99 ? -4.114 -8.509 -8.275 1.00 94.25 99 VAL A CA 1
ATOM 777 C C . VAL A 1 99 ? -4.006 -7.085 -7.750 1.00 94.25 99 VAL A C 1
ATOM 779 O O . VAL A 1 99 ? -4.890 -6.261 -7.989 1.00 94.25 99 VAL A O 1
ATOM 782 N N . GLY A 1 100 ? -2.926 -6.801 -7.027 1.00 94.31 100 GLY A N 1
ATOM 783 C CA . GLY A 1 100 ? -2.554 -5.448 -6.624 1.00 94.31 100 GLY A CA 1
ATOM 784 C C . GLY A 1 100 ? -1.456 -4.902 -7.527 1.00 94.31 100 GLY A C 1
ATOM 785 O O . GLY A 1 100 ? -0.557 -5.640 -7.921 1.00 94.31 100 GLY A O 1
ATOM 786 N N . ARG A 1 101 ? -1.495 -3.609 -7.833 1.00 94.44 101 ARG A N 1
ATOM 787 C CA . ARG A 1 101 ? -0.477 -2.921 -8.628 1.00 94.44 101 ARG A CA 1
ATOM 788 C C . ARG A 1 101 ? -0.034 -1.664 -7.904 1.00 94.44 101 ARG A C 1
ATOM 790 O O . ARG A 1 101 ? -0.814 -0.730 -7.753 1.00 94.44 101 ARG A O 1
ATOM 797 N N . MET A 1 102 ? 1.220 -1.638 -7.471 1.00 94.94 102 MET A N 1
ATOM 798 C CA . MET A 1 102 ? 1.838 -0.474 -6.845 1.00 94.94 102 MET A CA 1
ATOM 799 C C . MET A 1 102 ? 2.802 0.184 -7.823 1.00 94.94 102 MET A C 1
ATOM 801 O O . MET A 1 102 ? 3.839 -0.383 -8.155 1.00 94.94 102 MET A O 1
ATOM 805 N N . GLN A 1 103 ? 2.462 1.386 -8.268 1.00 94.19 103 GLN A N 1
ATOM 806 C CA . GLN A 1 103 ? 3.323 2.226 -9.085 1.00 94.19 103 GLN A CA 1
ATOM 807 C C . GLN A 1 103 ? 4.042 3.231 -8.188 1.00 94.19 103 GLN A C 1
ATOM 809 O O . GLN A 1 103 ? 3.401 4.070 -7.554 1.00 94.19 103 GLN A O 1
ATOM 814 N N . ILE A 1 104 ? 5.370 3.167 -8.148 1.00 93.94 104 ILE A N 1
ATOM 815 C CA . ILE A 1 104 ? 6.188 4.154 -7.444 1.00 93.94 104 ILE A CA 1
ATOM 816 C C . ILE A 1 104 ? 6.346 5.371 -8.356 1.00 93.94 104 ILE A C 1
ATOM 818 O O . ILE A 1 104 ? 6.802 5.253 -9.495 1.00 93.94 104 ILE A O 1
ATOM 822 N N . LEU A 1 105 ? 5.928 6.530 -7.853 1.00 93.50 105 LEU A N 1
ATOM 823 C CA . LEU A 1 105 ? 5.972 7.802 -8.572 1.00 93.50 105 LEU A CA 1
ATOM 824 C C . LEU A 1 105 ? 7.248 8.575 -8.231 1.00 93.50 105 LEU A C 1
ATOM 826 O O . LEU A 1 105 ? 7.857 9.169 -9.116 1.00 93.50 105 LEU A O 1
ATOM 830 N N . GLU A 1 106 ? 7.670 8.533 -6.966 1.00 93.12 106 GLU A N 1
ATOM 831 C CA . GLU A 1 106 ? 8.857 9.240 -6.488 1.00 93.12 106 GLU A CA 1
ATOM 832 C C . GLU A 1 106 ? 9.561 8.458 -5.372 1.00 93.12 106 GLU A C 1
ATOM 834 O O . GLU A 1 106 ? 8.920 7.888 -4.481 1.00 93.12 106 GLU A O 1
ATOM 839 N N . PHE A 1 107 ? 10.893 8.470 -5.419 1.00 92.62 107 PHE A N 1
ATOM 840 C CA . PHE A 1 107 ? 11.784 7.953 -4.381 1.00 92.62 107 PHE A CA 1
ATOM 841 C C . PHE A 1 107 ? 12.371 9.100 -3.558 1.00 92.62 107 PHE A C 1
ATOM 843 O O . PHE A 1 107 ? 12.491 10.225 -4.044 1.00 92.62 107 PHE A O 1
ATOM 850 N N . ARG A 1 108 ? 12.783 8.817 -2.320 1.00 90.94 108 ARG A N 1
ATOM 851 C CA . ARG A 1 108 ? 13.333 9.824 -1.400 1.00 90.94 108 ARG A CA 1
ATOM 852 C C . ARG A 1 108 ? 14.539 10.576 -1.969 1.00 90.94 108 ARG A C 1
ATOM 854 O O . ARG A 1 108 ? 14.686 11.769 -1.715 1.00 90.94 108 ARG A O 1
ATOM 861 N N . ASP A 1 109 ? 15.390 9.896 -2.734 1.00 91.25 109 ASP A N 1
ATOM 862 C CA . ASP A 1 109 ? 16.571 10.480 -3.382 1.00 91.25 109 ASP A CA 1
ATOM 863 C C . ASP A 1 109 ? 16.250 11.396 -4.578 1.00 91.25 109 ASP A C 1
ATOM 865 O O . ASP A 1 109 ? 17.147 12.073 -5.083 1.00 91.25 109 ASP A O 1
ATOM 869 N N . LYS A 1 110 ? 14.985 11.436 -5.022 1.00 88.62 110 LYS A N 1
ATOM 870 C CA . LYS A 1 110 ? 14.496 12.191 -6.188 1.00 88.62 110 LYS A CA 1
ATOM 871 C C . LYS A 1 110 ? 15.201 11.850 -7.501 1.00 88.62 110 LYS A C 1
ATOM 873 O O . LYS A 1 110 ? 15.130 12.610 -8.469 1.00 88.62 110 LYS A O 1
ATOM 878 N N . VAL A 1 111 ? 15.878 10.705 -7.564 1.00 88.69 111 VAL A N 1
ATOM 879 C CA . VAL A 1 111 ? 16.531 10.242 -8.785 1.00 88.69 111 VAL A CA 1
ATOM 880 C C . VAL A 1 111 ? 15.477 9.592 -9.674 1.00 88.69 111 VAL A C 1
ATOM 882 O O . VAL A 1 111 ? 14.788 8.656 -9.269 1.00 88.69 111 VAL A O 1
ATOM 885 N N . VAL A 1 112 ? 15.363 10.071 -10.914 1.00 85.25 112 VAL A N 1
ATOM 886 C CA . VAL A 1 112 ? 14.453 9.482 -11.904 1.00 85.25 112 VAL A CA 1
ATOM 887 C C . VAL A 1 112 ? 14.935 8.076 -12.255 1.00 85.25 112 VAL A C 1
ATOM 889 O O . VAL A 1 112 ? 16.078 7.880 -12.674 1.00 85.25 112 VAL A O 1
ATOM 892 N N . ARG A 1 113 ? 14.056 7.088 -12.081 1.00 85.88 113 ARG A N 1
ATOM 893 C CA . ARG A 1 113 ? 14.344 5.668 -12.311 1.00 85.88 113 ARG A CA 1
ATOM 894 C C . ARG A 1 113 ? 13.300 5.069 -13.236 1.00 85.88 113 ARG A C 1
ATOM 896 O O . ARG A 1 113 ? 12.119 5.374 -13.131 1.00 85.88 113 ARG A O 1
ATOM 903 N N . ASN A 1 114 ? 13.752 4.156 -14.091 1.00 84.19 114 ASN A N 1
ATOM 904 C CA . ASN A 1 114 ? 12.879 3.397 -14.988 1.00 84.19 114 ASN A CA 1
ATOM 905 C C . ASN A 1 114 ? 12.523 2.014 -14.430 1.00 84.19 114 ASN A C 1
ATOM 907 O O . ASN A 1 114 ? 11.812 1.268 -15.088 1.00 84.19 114 ASN A O 1
ATOM 911 N N . PHE A 1 115 ? 13.027 1.651 -13.247 1.00 86.12 115 PHE A N 1
ATOM 912 C CA . PHE A 1 115 ? 12.790 0.356 -12.612 1.00 86.12 115 PHE A CA 1
ATOM 913 C C . PHE A 1 115 ? 12.632 0.500 -11.093 1.00 86.12 115 PHE A C 1
ATOM 915 O O . PHE A 1 115 ? 13.185 1.429 -10.501 1.00 86.12 115 PHE A O 1
ATOM 922 N N . ILE A 1 116 ? 11.905 -0.429 -10.469 1.00 83.19 116 ILE A N 1
ATOM 923 C CA . ILE A 1 116 ? 11.819 -0.567 -9.010 1.00 83.19 116 ILE A CA 1
ATOM 924 C C . ILE A 1 116 ? 13.073 -1.285 -8.485 1.00 83.19 116 ILE A C 1
ATOM 926 O O . ILE A 1 116 ? 13.311 -2.436 -8.856 1.00 83.19 116 ILE A O 1
ATOM 930 N N . PRO A 1 117 ? 13.875 -0.668 -7.598 1.00 82.81 117 PRO A N 1
ATOM 931 C CA . PRO A 1 117 ? 14.934 -1.378 -6.890 1.00 82.81 117 PRO A CA 1
ATOM 932 C C . PRO A 1 117 ? 14.339 -2.453 -5.975 1.00 82.81 117 PRO A C 1
ATOM 934 O O . PRO A 1 117 ? 13.347 -2.196 -5.286 1.00 82.81 117 PRO A O 1
ATOM 937 N N . ALA A 1 118 ? 14.974 -3.628 -5.912 1.00 73.75 118 ALA A N 1
ATOM 938 C CA . ALA A 1 118 ? 14.498 -4.771 -5.123 1.00 73.75 118 ALA A CA 1
ATOM 939 C C . ALA A 1 118 ? 14.177 -4.416 -3.655 1.00 73.75 118 ALA A C 1
ATOM 941 O O . ALA A 1 118 ? 13.258 -4.985 -3.074 1.00 73.75 118 ALA A O 1
ATOM 942 N N . THR A 1 119 ? 14.884 -3.429 -3.105 1.00 72.50 119 THR A N 1
ATOM 943 C CA . THR A 1 119 ? 14.878 -3.006 -1.699 1.00 72.50 119 THR A CA 1
ATOM 944 C C . THR A 1 119 ? 13.914 -1.853 -1.387 1.00 72.50 119 THR A C 1
ATOM 946 O O . THR A 1 119 ? 13.918 -1.316 -0.290 1.00 72.50 119 THR A O 1
ATOM 949 N N . SER A 1 120 ? 13.102 -1.402 -2.342 1.00 78.88 120 SER A N 1
ATOM 950 C CA . SER A 1 120 ? 12.205 -0.252 -2.113 1.00 78.88 120 SER A CA 1
ATOM 951 C C . SER A 1 120 ? 10.934 -0.610 -1.332 1.00 78.88 120 SER A C 1
ATOM 953 O O . SER A 1 120 ? 10.418 0.205 -0.574 1.00 78.88 120 SER A O 1
ATOM 955 N N . VAL A 1 121 ? 10.421 -1.832 -1.506 1.00 84.88 121 VAL A N 1
ATOM 956 C CA . VAL A 1 121 ? 9.189 -2.319 -0.868 1.00 84.88 121 VAL A CA 1
ATOM 957 C C . VAL A 1 121 ? 9.410 -3.760 -0.412 1.00 84.88 121 VAL A C 1
ATOM 959 O O . VAL A 1 121 ? 9.705 -4.628 -1.233 1.00 84.88 121 VAL A O 1
ATOM 962 N N . SER A 1 122 ? 9.226 -4.033 0.876 1.00 84.25 122 SER A N 1
ATOM 963 C CA . SER A 1 122 ? 9.298 -5.364 1.489 1.00 84.25 122 SER A CA 1
ATOM 964 C C . SER A 1 122 ? 7.971 -5.733 2.176 1.00 84.25 122 SER A C 1
ATOM 966 O O . SER A 1 122 ? 7.110 -4.890 2.421 1.00 84.25 122 SER A O 1
ATOM 968 N N . ASN A 1 123 ? 7.757 -7.033 2.410 1.00 87.56 123 ASN A N 1
ATOM 969 C CA . ASN A 1 123 ? 6.636 -7.611 3.174 1.00 87.56 123 ASN A CA 1
ATOM 970 C C . ASN A 1 123 ? 5.237 -7.014 2.912 1.00 87.56 123 ASN A C 1
ATOM 972 O O . ASN A 1 123 ? 4.451 -6.783 3.840 1.00 87.56 123 ASN A O 1
ATOM 976 N N . PHE A 1 124 ? 4.889 -6.795 1.642 1.00 92.56 124 PHE A N 1
ATOM 977 C CA . PHE A 1 124 ? 3.554 -6.322 1.281 1.00 92.56 124 PHE A CA 1
ATOM 978 C C . PHE A 1 124 ? 2.473 -7.294 1.779 1.00 92.56 124 PHE A C 1
ATOM 980 O O . PHE A 1 124 ? 2.580 -8.509 1.617 1.00 92.56 124 PHE A O 1
ATOM 987 N N . THR A 1 125 ? 1.423 -6.766 2.404 1.00 93.75 125 THR A N 1
ATOM 988 C CA . THR A 1 125 ? 0.310 -7.549 2.946 1.00 93.75 125 THR A CA 1
ATOM 989 C C . THR A 1 125 ? -0.999 -6.784 2.787 1.00 93.75 125 THR A C 1
ATOM 991 O O . THR A 1 125 ? -1.088 -5.614 3.158 1.00 93.75 125 THR A O 1
ATOM 994 N N . LEU A 1 126 ? -2.047 -7.462 2.333 1.00 93.94 126 LEU A N 1
ATOM 995 C CA . LEU A 1 126 ? -3.415 -6.956 2.414 1.00 93.94 126 LEU A CA 1
ATOM 996 C C . LEU A 1 126 ? -4.013 -7.269 3.785 1.00 93.94 126 LEU A C 1
ATOM 998 O O . LEU A 1 126 ? -3.771 -8.332 4.357 1.00 93.94 126 LEU A O 1
ATOM 1002 N N . VAL A 1 127 ? -4.804 -6.347 4.315 1.00 91.44 127 VAL A N 1
ATOM 1003 C CA . VAL A 1 127 ? -5.398 -6.437 5.647 1.00 91.44 127 VAL A CA 1
ATOM 1004 C C . VAL A 1 127 ? -6.913 -6.303 5.540 1.00 91.44 127 VAL A C 1
ATOM 1006 O O . VAL A 1 127 ? -7.432 -5.482 4.784 1.00 91.44 127 VAL A O 1
ATOM 1009 N N . TYR A 1 128 ? -7.629 -7.136 6.283 1.00 90.00 128 TYR A N 1
ATOM 1010 C CA . TYR A 1 128 ? -9.076 -7.061 6.423 1.00 90.00 128 TYR A CA 1
ATOM 1011 C C . TYR A 1 128 ? -9.440 -6.901 7.895 1.00 90.00 128 TYR A C 1
ATOM 1013 O O . TYR A 1 128 ? -9.068 -7.737 8.728 1.00 90.00 128 TYR A O 1
ATOM 1021 N N . ASP A 1 129 ? -10.136 -5.805 8.201 1.00 85.06 129 ASP A N 1
ATOM 1022 C CA . ASP A 1 129 ? -10.603 -5.431 9.542 1.00 85.06 129 ASP A CA 1
ATOM 1023 C C . ASP A 1 129 ? -9.484 -5.486 10.597 1.00 85.06 129 ASP A C 1
ATOM 1025 O O . ASP A 1 129 ? -9.689 -5.929 11.723 1.00 85.06 129 ASP A O 1
ATOM 1029 N N . SER A 1 130 ? -8.263 -5.095 10.215 1.00 79.62 130 SER A N 1
ATOM 1030 C CA . SER A 1 130 ? -7.050 -5.114 11.057 1.00 79.62 130 SER A CA 1
ATOM 1031 C C . SER A 1 130 ? -6.601 -6.491 11.579 1.00 79.62 130 SER A C 1
ATOM 1033 O O . SER A 1 130 ? -5.562 -6.584 12.234 1.00 79.62 130 SER A O 1
ATOM 1035 N N . CYS A 1 131 ? -7.322 -7.573 11.276 1.00 82.06 131 CYS A N 1
ATOM 1036 C CA . CYS A 1 131 ? -7.065 -8.900 11.842 1.00 82.06 131 CYS A CA 1
ATOM 1037 C C . CYS A 1 131 ? -6.552 -9.898 10.805 1.00 82.06 131 CYS A C 1
ATOM 1039 O O . CYS A 1 131 ? -5.547 -10.574 11.036 1.00 82.06 131 CYS A O 1
ATOM 1041 N N . LYS A 1 132 ? -7.239 -10.019 9.666 1.00 88.19 132 LYS A N 1
ATOM 1042 C CA . LYS A 1 132 ? -6.878 -11.009 8.646 1.00 88.19 132 LYS A CA 1
ATOM 1043 C C . LYS A 1 132 ? -5.835 -10.419 7.712 1.00 88.19 132 LYS A C 1
ATOM 1045 O O . LYS A 1 132 ? -6.009 -9.316 7.204 1.00 88.19 132 LYS A O 1
ATOM 1050 N N . LYS A 1 133 ? -4.752 -11.163 7.510 1.00 91.69 133 LYS A N 1
ATOM 1051 C CA . LYS A 1 133 ? -3.615 -10.778 6.674 1.00 91.69 133 LYS A CA 1
ATOM 1052 C C . LYS A 1 133 ? -3.538 -11.715 5.480 1.00 91.69 133 LYS A C 1
ATOM 1054 O O . LYS A 1 133 ? -3.500 -12.930 5.661 1.00 91.69 133 LYS A O 1
ATOM 1059 N N . HIS A 1 134 ? -3.495 -11.146 4.285 1.00 92.94 134 HIS A N 1
ATOM 1060 C CA . HIS A 1 134 ? -3.329 -11.875 3.038 1.00 92.94 134 HIS A CA 1
ATOM 1061 C C . HIS A 1 134 ? -2.001 -11.471 2.410 1.00 92.94 134 HIS A C 1
ATOM 1063 O O . HIS A 1 134 ? -1.784 -10.307 2.067 1.00 92.94 134 HIS A O 1
ATOM 1069 N N . TYR A 1 135 ? -1.104 -12.442 2.299 1.00 93.81 135 TYR A N 1
ATOM 1070 C CA . TYR A 1 135 ? 0.203 -12.257 1.689 1.00 93.81 135 TYR A CA 1
ATOM 1071 C C . TYR A 1 135 ? 0.125 -12.600 0.200 1.00 93.81 135 TYR A C 1
ATOM 1073 O O . TYR A 1 135 ? -0.585 -13.545 -0.161 1.00 93.81 135 TYR A O 1
ATOM 1081 N N . PRO A 1 136 ? 0.828 -11.852 -0.663 1.00 93.12 136 PRO A N 1
ATOM 1082 C CA . PRO A 1 136 ? 0.936 -12.213 -2.064 1.00 93.12 136 PRO A CA 1
ATOM 1083 C C . PRO A 1 136 ? 1.689 -13.540 -2.202 1.00 93.12 136 PRO A C 1
ATOM 1085 O O . PRO A 1 136 ? 2.643 -13.808 -1.471 1.00 93.12 136 PRO A O 1
ATOM 1088 N N . THR A 1 137 ? 1.262 -14.375 -3.143 1.00 92.56 137 THR A N 1
ATOM 1089 C CA . THR A 1 137 ? 1.942 -15.633 -3.479 1.00 92.56 137 THR A CA 1
ATOM 1090 C C . THR A 1 137 ? 3.166 -15.404 -4.348 1.00 92.56 137 THR A C 1
ATOM 1092 O O . THR A 1 137 ? 4.130 -16.162 -4.274 1.00 92.56 137 THR A O 1
ATOM 1095 N N . SER A 1 138 ? 3.136 -14.359 -5.168 1.00 91.44 138 SER A N 1
ATOM 1096 C CA . SER A 1 138 ? 4.259 -13.927 -5.986 1.00 91.44 138 SER A CA 1
ATOM 1097 C C . SER A 1 138 ? 4.170 -12.433 -6.272 1.00 91.44 138 SER A C 1
ATOM 1099 O O . SER A 1 138 ? 3.132 -11.790 -6.079 1.00 91.44 138 SER A O 1
ATOM 1101 N N . PHE A 1 139 ? 5.282 -11.877 -6.742 1.00 91.25 139 PHE A N 1
ATOM 1102 C CA . PHE A 1 139 ? 5.338 -10.523 -7.263 1.00 91.25 139 PHE A CA 1
ATOM 1103 C C . PHE A 1 139 ? 6.086 -10.497 -8.593 1.00 91.25 139 PHE A C 1
ATOM 1105 O O . PHE A 1 139 ? 6.916 -11.365 -8.872 1.00 91.25 139 PHE A O 1
ATOM 1112 N N . LYS A 1 140 ? 5.774 -9.500 -9.418 1.00 91.19 140 LYS A N 1
ATOM 1113 C CA . LYS A 1 140 ? 6.457 -9.231 -10.686 1.00 91.19 140 LYS A CA 1
ATOM 1114 C C . LYS A 1 140 ? 6.725 -7.741 -10.780 1.00 91.19 140 LYS A C 1
ATOM 1116 O O . LYS A 1 140 ? 5.816 -6.942 -10.568 1.00 91.19 140 LYS A O 1
ATOM 1121 N N . ASP A 1 141 ? 7.952 -7.388 -11.128 1.00 91.25 141 ASP A N 1
ATOM 1122 C CA . ASP A 1 141 ? 8.347 -6.001 -11.333 1.00 91.25 141 ASP A CA 1
ATOM 1123 C C . ASP A 1 141 ? 8.349 -5.688 -12.828 1.00 91.25 141 ASP A C 1
ATOM 1125 O O . ASP A 1 141 ? 8.902 -6.436 -13.637 1.00 91.25 141 ASP A O 1
ATOM 1129 N N . ALA A 1 142 ? 7.708 -4.583 -13.194 1.00 89.75 142 ALA A N 1
ATOM 1130 C CA . ALA A 1 14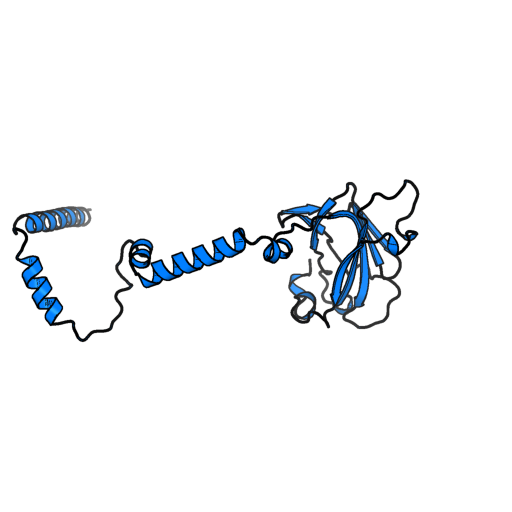2 ? 7.699 -4.048 -14.544 1.00 89.75 142 ALA A CA 1
ATOM 1131 C C . ALA A 1 142 ? 7.846 -2.528 -14.466 1.00 89.75 142 ALA A C 1
ATOM 1133 O O . ALA A 1 142 ? 6.961 -1.818 -13.985 1.00 89.75 142 ALA A O 1
ATOM 1134 N N . ASN A 1 143 ? 8.979 -2.022 -14.947 1.00 89.69 143 ASN A N 1
ATOM 1135 C CA . ASN A 1 143 ? 9.362 -0.619 -14.819 1.00 89.69 143 ASN A CA 1
ATOM 1136 C C . ASN A 1 143 ? 9.286 -0.146 -13.354 1.00 89.69 143 ASN A C 1
ATOM 1138 O O . ASN A 1 143 ? 9.768 -0.836 -12.457 1.00 89.69 143 ASN A O 1
ATOM 1142 N N . THR A 1 144 ? 8.668 1.007 -13.092 1.00 90.81 144 THR A N 1
ATOM 1143 C CA . THR A 1 144 ? 8.412 1.550 -11.748 1.00 90.81 144 THR A CA 1
ATOM 1144 C C . THR A 1 144 ? 7.153 0.974 -11.090 1.00 90.81 144 THR A C 1
ATOM 1146 O O . THR A 1 144 ? 6.598 1.579 -10.175 1.00 90.81 144 THR A O 1
ATOM 1149 N N . THR A 1 145 ? 6.674 -0.186 -11.550 1.00 92.38 145 THR A N 1
ATOM 1150 C CA . THR A 1 145 ? 5.449 -0.821 -11.054 1.00 92.38 145 THR A CA 1
ATOM 1151 C C . THR A 1 145 ? 5.710 -2.234 -10.542 1.00 92.38 145 THR A C 1
ATOM 1153 O O . THR A 1 145 ? 6.307 -3.055 -11.238 1.00 92.38 145 THR A O 1
ATOM 1156 N N . ARG A 1 146 ? 5.223 -2.532 -9.335 1.00 93.44 146 ARG A N 1
ATOM 1157 C CA . ARG A 1 146 ? 5.238 -3.863 -8.724 1.00 93.44 146 ARG A CA 1
ATOM 1158 C C . ARG A 1 146 ? 3.829 -4.431 -8.706 1.00 93.44 146 ARG A C 1
ATOM 1160 O O . ARG A 1 146 ? 2.903 -3.813 -8.181 1.00 93.44 146 ARG A O 1
ATOM 1167 N N . TYR A 1 147 ? 3.685 -5.622 -9.263 1.00 93.31 147 TYR A N 1
ATOM 1168 C CA . TYR A 1 147 ? 2.447 -6.386 -9.286 1.00 93.31 147 TYR A CA 1
ATOM 1169 C C . TYR A 1 147 ? 2.484 -7.442 -8.186 1.00 93.31 147 TYR A C 1
ATOM 1171 O O . TYR A 1 147 ? 3.477 -8.154 -8.049 1.00 93.31 147 TYR A O 1
ATOM 1179 N N . PHE A 1 148 ? 1.403 -7.550 -7.422 1.00 93.81 148 PHE A N 1
ATOM 1180 C CA . PHE A 1 148 ? 1.214 -8.499 -6.331 1.00 93.81 148 PHE A CA 1
ATOM 1181 C C . PHE A 1 148 ? 0.094 -9.467 -6.694 1.00 93.81 148 PHE A C 1
ATOM 1183 O O . PHE A 1 148 ? -1.044 -9.046 -6.915 1.00 93.81 148 PHE A O 1
ATOM 1190 N N . PHE A 1 149 ? 0.413 -10.756 -6.734 1.00 92.25 149 PHE A N 1
ATOM 1191 C CA . PHE A 1 149 ? -0.524 -11.809 -7.109 1.00 92.25 149 PHE A CA 1
ATOM 1192 C C . PHE A 1 149 ? -0.987 -12.567 -5.872 1.00 92.25 149 PHE A C 1
ATOM 1194 O O . PHE A 1 149 ? -0.187 -12.851 -4.981 1.00 92.25 149 PHE A O 1
ATOM 1201 N N . PHE A 1 150 ? -2.269 -12.921 -5.829 1.00 90.88 150 PHE A N 1
ATOM 1202 C CA . PHE A 1 150 ? -2.870 -13.689 -4.742 1.00 90.88 150 PHE A CA 1
ATOM 1203 C C . PHE A 1 150 ? -3.452 -14.991 -5.304 1.00 90.88 150 PHE A C 1
ATOM 1205 O O . PHE A 1 150 ? -4.040 -14.996 -6.382 1.00 90.88 150 PHE A O 1
ATOM 1212 N N . SER A 1 151 ? -3.289 -16.111 -4.590 1.00 86.12 151 SER A N 1
ATOM 1213 C CA . SER A 1 151 ? -3.820 -17.419 -5.022 1.00 86.12 151 SER A CA 1
ATOM 1214 C C . SER A 1 151 ? -5.342 -17.465 -5.073 1.00 86.12 151 SER A C 1
ATOM 1216 O O . SER A 1 151 ? -5.916 -18.203 -5.867 1.00 86.12 151 SER A O 1
ATOM 1218 N N . LEU A 1 152 ? -5.989 -16.703 -4.195 1.00 85.81 152 LEU A N 1
ATOM 1219 C CA . LEU A 1 152 ? -7.431 -16.539 -4.126 1.00 85.81 152 LEU A CA 1
ATOM 1220 C C . LEU A 1 152 ? -7.741 -15.048 -3.989 1.00 85.81 152 LEU A C 1
ATOM 1222 O O . LEU A 1 152 ? -6.931 -14.327 -3.394 1.00 85.81 152 LEU A O 1
ATOM 1226 N N . PRO A 1 153 ? -8.912 -14.592 -4.468 1.00 86.75 153 PRO A N 1
ATOM 1227 C CA . PRO A 1 153 ? -9.337 -13.215 -4.273 1.00 86.75 153 PRO A CA 1
ATOM 1228 C C . PRO A 1 153 ? -9.350 -12.864 -2.783 1.00 86.75 153 PRO A C 1
ATOM 1230 O O . PRO A 1 153 ? -10.090 -13.453 -1.989 1.00 86.75 153 PRO A O 1
ATOM 1233 N N . ALA A 1 154 ? -8.505 -11.916 -2.391 1.00 89.56 154 ALA A N 1
ATOM 1234 C CA . ALA A 1 154 ? -8.353 -11.498 -1.010 1.00 89.56 154 ALA A CA 1
ATOM 1235 C C . ALA A 1 154 ? -9.348 -10.377 -0.709 1.00 89.56 154 ALA A C 1
ATOM 1237 O O . ALA A 1 154 ? -9.208 -9.258 -1.200 1.00 89.56 154 ALA A O 1
ATOM 1238 N N . LEU A 1 155 ? -10.358 -10.659 0.114 1.00 91.06 155 LEU A N 1
ATOM 1239 C CA . LEU A 1 155 ? -11.231 -9.608 0.626 1.00 91.06 155 LEU A CA 1
ATOM 1240 C C . LEU A 1 155 ? -10.428 -8.727 1.589 1.00 91.06 155 LEU A C 1
ATOM 1242 O O . LEU A 1 155 ? -9.881 -9.235 2.564 1.00 91.06 155 LEU A O 1
ATOM 1246 N N . SER A 1 156 ? -10.340 -7.427 1.318 1.00 91.50 156 SER A N 1
ATOM 1247 C CA . SER A 1 156 ? -9.478 -6.521 2.077 1.00 91.50 156 SER A CA 1
ATOM 1248 C C . SER A 1 156 ? -9.994 -5.083 2.054 1.00 91.50 156 SER A C 1
ATOM 1250 O O . SER A 1 156 ? -10.566 -4.636 1.063 1.00 91.50 156 SER A O 1
ATOM 1252 N N . ASN A 1 157 ? -9.812 -4.363 3.163 1.00 89.94 157 ASN A N 1
ATOM 1253 C CA . ASN A 1 157 ? -10.169 -2.949 3.320 1.00 89.94 157 ASN A CA 1
ATOM 1254 C C . ASN A 1 157 ? -8.958 -2.057 3.644 1.00 89.94 157 ASN A C 1
ATOM 1256 O O . ASN A 1 157 ? -9.119 -0.862 3.876 1.00 89.94 157 ASN A O 1
ATOM 1260 N N . GLY A 1 158 ? -7.754 -2.625 3.642 1.00 90.31 158 GLY A N 1
ATOM 1261 C CA . GLY A 1 158 ? -6.513 -1.913 3.894 1.00 90.31 158 GLY A CA 1
ATOM 1262 C C . GLY A 1 158 ? -5.30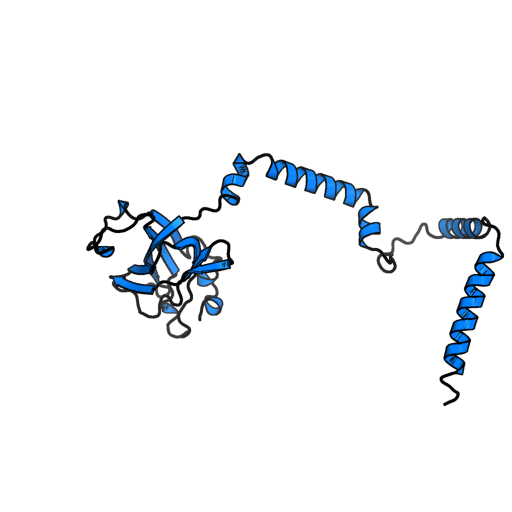7 -2.731 3.463 1.00 90.31 158 GLY A C 1
ATOM 1263 O O . GLY A 1 158 ? -5.403 -3.908 3.136 1.00 90.31 158 GLY A O 1
ATOM 1264 N N . TRP A 1 159 ? -4.138 -2.119 3.465 1.00 92.62 159 TRP A N 1
ATOM 1265 C CA . TRP A 1 159 ? -2.910 -2.768 3.033 1.00 92.62 159 TRP A CA 1
ATOM 1266 C C . TRP A 1 159 ? -1.733 -2.168 3.797 1.00 92.62 159 TRP A C 1
ATOM 1268 O O . TRP A 1 159 ? -1.850 -1.116 4.424 1.00 92.62 159 TRP A O 1
ATOM 1278 N N . ARG A 1 160 ? -0.611 -2.881 3.807 1.00 92.00 160 ARG A N 1
ATOM 1279 C CA . ARG A 1 160 ? 0.616 -2.459 4.480 1.00 92.00 160 ARG A CA 1
ATOM 1280 C C . ARG A 1 160 ? 1.830 -3.022 3.763 1.00 92.00 160 ARG A C 1
ATOM 1282 O O . ARG A 1 160 ? 1.752 -4.074 3.134 1.00 92.00 160 ARG A O 1
ATOM 1289 N N . PHE A 1 161 ? 2.953 -2.351 3.921 1.00 92.12 161 PHE A N 1
ATOM 1290 C CA . PHE A 1 161 ? 4.260 -2.799 3.470 1.00 92.12 161 PHE A CA 1
ATOM 1291 C C . PHE A 1 161 ? 5.303 -2.325 4.471 1.00 92.12 161 PHE A C 1
ATOM 1293 O O . PHE A 1 161 ? 5.022 -1.461 5.303 1.00 92.12 161 PHE A O 1
ATOM 1300 N N . THR A 1 162 ? 6.483 -2.909 4.383 1.00 90.69 162 THR A N 1
ATOM 1301 C CA . THR A 1 162 ? 7.672 -2.454 5.091 1.00 90.69 162 THR A CA 1
ATOM 1302 C C . THR A 1 162 ? 8.700 -1.969 4.077 1.00 90.69 162 THR A C 1
ATOM 1304 O O . THR A 1 162 ? 8.592 -2.212 2.874 1.00 90.69 162 THR A O 1
ATOM 1307 N N . LEU A 1 163 ? 9.679 -1.229 4.563 1.00 89.62 163 LEU A N 1
ATOM 1308 C CA . LEU A 1 163 ? 10.860 -0.817 3.827 1.00 89.62 163 LEU A CA 1
ATOM 1309 C C . LEU A 1 163 ? 11.994 -1.793 4.125 1.00 89.62 163 LEU A C 1
ATOM 1311 O O . LEU A 1 163 ? 11.954 -2.530 5.113 1.00 89.62 163 LEU A O 1
ATOM 1315 N N . ASP A 1 164 ? 13.024 -1.786 3.288 1.00 85.69 164 ASP A N 1
ATOM 1316 C CA . ASP A 1 164 ? 14.208 -2.603 3.531 1.00 85.69 164 ASP A CA 1
ATOM 1317 C C . ASP A 1 164 ? 14.887 -2.224 4.856 1.00 85.69 164 ASP A C 1
ATOM 1319 O O . ASP A 1 164 ? 14.989 -1.051 5.221 1.00 85.69 164 ASP A O 1
ATOM 1323 N N . SER A 1 165 ? 15.355 -3.230 5.590 1.00 83.75 165 SER A N 1
ATOM 1324 C CA . SER A 1 165 ? 16.057 -3.041 6.863 1.00 83.75 165 SER A CA 1
ATOM 1325 C C . SER A 1 165 ? 17.359 -2.235 6.751 1.00 83.75 165 SER A C 1
ATOM 1327 O O . SER A 1 165 ? 17.802 -1.647 7.734 1.00 83.75 165 SER A O 1
ATOM 1329 N N . ASN A 1 166 ? 17.982 -2.186 5.571 1.00 85.50 166 ASN A N 1
ATOM 1330 C CA . ASN A 1 166 ? 19.255 -1.518 5.358 1.00 85.50 166 ASN A CA 1
ATOM 1331 C C . ASN A 1 166 ? 19.076 -0.001 5.203 1.00 85.50 166 ASN A C 1
ATOM 1333 O O . ASN A 1 166 ? 18.664 0.497 4.154 1.00 85.50 166 ASN A O 1
ATOM 1337 N N . GLU A 1 167 ? 19.481 0.750 6.225 1.00 82.69 167 GLU A N 1
ATOM 1338 C CA . GLU A 1 167 ? 19.439 2.217 6.234 1.00 82.69 167 GLU A CA 1
ATOM 1339 C C . GLU A 1 167 ? 20.261 2.867 5.113 1.00 82.69 167 GLU A C 1
ATOM 1341 O O . GLU A 1 167 ? 19.924 3.958 4.656 1.00 82.69 167 GLU A O 1
ATOM 1346 N N . GLN A 1 168 ? 21.300 2.198 4.598 1.00 83.50 168 GLN A N 1
ATOM 1347 C CA . GLN A 1 168 ? 22.082 2.722 3.470 1.00 83.50 168 GLN A CA 1
ATOM 1348 C C . GLN A 1 168 ? 21.241 2.848 2.191 1.00 83.50 168 GLN A C 1
ATOM 1350 O O . GLN A 1 168 ? 21.597 3.596 1.282 1.00 83.50 168 GLN A O 1
ATOM 1355 N N . LEU A 1 169 ? 20.115 2.134 2.125 1.00 85.06 169 LEU A N 1
ATOM 1356 C CA . LEU A 1 169 ? 19.177 2.145 1.009 1.00 85.06 169 LEU A CA 1
ATOM 1357 C C . LEU A 1 169 ? 17.978 3.069 1.254 1.00 85.06 169 LEU A C 1
ATOM 1359 O O . LEU A 1 169 ? 17.058 3.078 0.445 1.00 85.06 169 LEU A O 1
ATOM 1363 N N . ALA A 1 170 ? 18.001 3.898 2.305 1.00 85.12 170 ALA A N 1
ATOM 1364 C CA . ALA A 1 170 ? 16.915 4.825 2.638 1.00 85.12 170 ALA A CA 1
ATOM 1365 C C . ALA A 1 170 ? 16.576 5.832 1.527 1.00 85.12 170 ALA A C 1
ATOM 1367 O O . ALA A 1 170 ? 15.445 6.310 1.429 1.00 85.12 170 ALA A O 1
ATOM 1368 N N . GLY A 1 171 ? 17.538 6.150 0.655 1.00 88.19 171 GLY A N 1
ATOM 1369 C CA . GLY A 1 171 ? 17.285 6.965 -0.537 1.00 88.19 171 GLY A CA 1
ATOM 1370 C C . GLY A 1 171 ? 16.303 6.315 -1.522 1.00 88.19 171 GLY A C 1
ATOM 1371 O O . GLY A 1 171 ? 15.654 7.017 -2.292 1.00 88.19 171 GLY A O 1
ATOM 1372 N N . LEU A 1 172 ? 16.158 4.988 -1.466 1.00 89.75 172 LEU A N 1
ATOM 1373 C CA . LEU A 1 172 ? 15.280 4.188 -2.322 1.00 89.75 172 LEU A CA 1
ATOM 1374 C C . LEU A 1 172 ? 13.896 3.948 -1.703 1.00 89.75 172 LEU A C 1
ATOM 1376 O O . LEU A 1 172 ? 13.102 3.200 -2.277 1.00 89.75 172 LEU A O 1
ATOM 1380 N N . ASP A 1 173 ? 13.592 4.566 -0.558 1.00 91.12 173 ASP A N 1
ATOM 1381 C CA . ASP A 1 173 ? 12.252 4.513 0.019 1.00 91.12 173 ASP A CA 1
ATOM 1382 C C . ASP A 1 173 ? 11.262 5.250 -0.912 1.00 91.12 173 ASP A C 1
ATOM 1384 O O . ASP A 1 173 ? 11.554 6.370 -1.355 1.00 91.12 173 ASP A O 1
ATOM 1388 N N . PRO A 1 174 ? 10.081 4.680 -1.207 1.00 92.06 174 PRO A N 1
ATOM 1389 C CA . PRO A 1 174 ? 9.049 5.364 -1.974 1.00 92.06 174 PRO A CA 1
ATOM 1390 C C . PRO A 1 174 ? 8.412 6.482 -1.136 1.00 92.06 174 PRO A C 1
ATOM 1392 O O . PRO A 1 174 ? 7.860 6.233 -0.067 1.00 92.06 174 PRO A O 1
ATOM 1395 N N . VAL A 1 175 ? 8.449 7.716 -1.638 1.00 92.56 175 VAL A N 1
ATOM 1396 C CA . VAL A 1 175 ? 7.835 8.895 -0.988 1.00 92.56 175 VAL A CA 1
ATOM 1397 C C . VAL A 1 175 ? 6.550 9.347 -1.678 1.00 92.56 175 VAL A C 1
ATOM 1399 O O . VAL A 1 175 ? 5.752 10.069 -1.081 1.00 92.56 175 VAL A O 1
ATOM 1402 N N . ALA A 1 176 ? 6.313 8.878 -2.904 1.00 93.50 176 ALA A N 1
ATOM 1403 C CA . ALA A 1 176 ? 5.025 8.973 -3.572 1.00 93.50 176 ALA A CA 1
ATOM 1404 C C . ALA A 1 176 ? 4.750 7.702 -4.379 1.00 93.50 176 ALA A C 1
ATOM 1406 O O . ALA A 1 176 ? 5.622 7.195 -5.091 1.00 93.50 176 ALA A O 1
ATOM 1407 N N . PHE A 1 177 ? 3.531 7.182 -4.282 1.00 94.00 177 PHE A N 1
ATOM 1408 C CA . PHE A 1 177 ? 3.109 5.991 -5.009 1.00 94.00 177 PHE A CA 1
ATOM 1409 C C . PHE A 1 177 ? 1.593 5.973 -5.207 1.00 94.00 177 PHE A C 1
ATOM 1411 O O . PHE A 1 177 ? 0.824 6.621 -4.493 1.00 94.00 177 PHE A O 1
ATOM 1418 N N . LYS A 1 178 ? 1.165 5.172 -6.176 1.00 95.12 178 LYS A N 1
ATOM 1419 C CA . LYS A 1 178 ? -0.232 4.863 -6.451 1.00 95.12 178 LYS A CA 1
ATOM 1420 C C . LYS A 1 178 ? -0.445 3.360 -6.327 1.00 95.12 178 LYS A C 1
ATOM 1422 O O . LYS A 1 178 ? 0.351 2.577 -6.841 1.00 95.12 178 LYS A O 1
ATOM 1427 N N . PHE A 1 179 ? -1.504 2.966 -5.633 1.00 95.12 179 PHE A N 1
ATOM 1428 C CA . PHE A 1 179 ? -1.913 1.582 -5.475 1.00 95.12 179 PHE A CA 1
ATOM 1429 C C . PHE A 1 179 ? -3.288 1.360 -6.098 1.00 95.12 179 PHE A C 1
ATOM 1431 O O . PHE A 1 179 ? -4.289 1.943 -5.671 1.00 95.12 179 PHE A O 1
ATOM 1438 N N . ASP A 1 180 ? -3.309 0.488 -7.097 1.00 95.56 180 ASP A N 1
ATOM 1439 C CA . ASP A 1 180 ? -4.495 0.065 -7.822 1.00 95.56 180 ASP A CA 1
ATOM 1440 C C . ASP A 1 180 ? -4.761 -1.418 -7.585 1.00 95.56 180 ASP A C 1
ATOM 1442 O O . ASP A 1 180 ? -3.851 -2.199 -7.292 1.00 95.56 180 ASP A O 1
ATOM 1446 N N . ILE A 1 181 ? -6.010 -1.826 -7.770 1.00 94.81 181 ILE A N 1
ATOM 1447 C CA . ILE A 1 181 ? -6.426 -3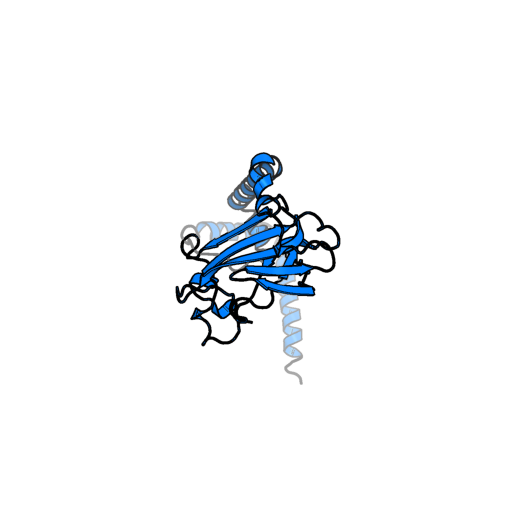.221 -7.670 1.00 94.81 181 ILE A CA 1
ATOM 1448 C C . ILE A 1 181 ? -7.259 -3.645 -8.864 1.00 94.81 181 ILE A C 1
ATOM 1450 O O . ILE A 1 181 ? -7.980 -2.849 -9.465 1.00 94.81 181 ILE A O 1
ATOM 1454 N N . LEU A 1 182 ? -7.189 -4.937 -9.150 1.00 93.69 182 LEU A N 1
ATOM 1455 C CA . LEU A 1 182 ? -8.181 -5.634 -9.948 1.00 93.69 182 LEU A CA 1
ATOM 1456 C C . LEU A 1 182 ? -9.188 -6.284 -9.005 1.00 93.69 182 LEU A C 1
ATOM 1458 O O . LEU A 1 182 ? -8.834 -7.151 -8.198 1.00 93.69 182 LEU A O 1
ATOM 1462 N N . ASP A 1 183 ? -10.436 -5.829 -9.100 1.00 87.94 183 ASP A N 1
ATOM 1463 C CA . ASP A 1 183 ? -11.571 -6.371 -8.350 1.00 87.94 183 ASP A CA 1
ATOM 1464 C C . ASP A 1 183 ? -12.287 -7.520 -9.075 1.00 87.94 183 ASP A C 1
ATOM 1466 O O . ASP A 1 183 ? -13.121 -8.210 -8.487 1.00 87.94 183 ASP A O 1
ATOM 1470 N N . SER A 1 184 ? -11.904 -7.749 -10.329 1.00 86.38 184 SER A N 1
ATOM 1471 C CA . SER A 1 184 ? -12.438 -8.774 -11.214 1.00 86.38 184 SER A CA 1
ATOM 1472 C C . SER A 1 184 ? -11.352 -9.797 -11.573 1.00 86.38 184 SER A C 1
ATOM 1474 O O . SER A 1 184 ? -10.173 -9.433 -11.665 1.00 86.38 184 SER A O 1
ATOM 1476 N N . PRO A 1 185 ? -11.717 -11.074 -11.779 1.00 83.44 185 PRO A N 1
ATOM 1477 C CA . PRO A 1 185 ? -10.771 -12.101 -12.192 1.00 83.44 185 PRO A CA 1
ATOM 1478 C C . PRO A 1 185 ? -10.219 -11.817 -13.589 1.00 83.44 185 PRO A C 1
ATOM 1480 O O . PRO A 1 185 ? -10.907 -11.269 -14.448 1.00 83.44 185 PRO A O 1
ATOM 1483 N N . ILE A 1 186 ? -8.965 -12.210 -13.800 1.00 82.75 186 ILE A N 1
ATOM 1484 C CA . ILE A 1 186 ? -8.297 -12.130 -15.099 1.00 82.75 186 ILE A CA 1
ATOM 1485 C C . ILE A 1 186 ? -8.577 -13.428 -15.858 1.00 82.75 186 ILE A C 1
ATOM 1487 O O . ILE A 1 186 ? -8.465 -14.515 -15.284 1.00 82.75 186 ILE A O 1
ATOM 1491 N N . ASP A 1 187 ? -8.924 -13.315 -17.140 1.00 81.06 187 ASP A N 1
ATOM 1492 C CA . ASP A 1 187 ? -9.103 -14.470 -18.016 1.00 81.06 187 ASP A CA 1
ATOM 1493 C C . ASP A 1 187 ? -7.804 -15.284 -18.145 1.00 81.06 187 ASP A C 1
ATOM 1495 O O . ASP A 1 187 ? -6.690 -14.750 -18.163 1.00 81.06 187 ASP A O 1
ATOM 1499 N N . LEU A 1 188 ? -7.943 -16.607 -18.247 1.00 73.19 188 LEU A N 1
ATOM 1500 C CA . LEU A 1 188 ? -6.806 -17.520 -18.359 1.00 73.19 188 LEU A CA 1
ATOM 1501 C C . LEU A 1 188 ? -5.946 -17.169 -19.585 1.00 73.19 188 LEU A C 1
ATOM 1503 O O . LEU A 1 188 ? -6.416 -17.220 -20.718 1.00 73.19 188 LEU A O 1
ATOM 1507 N N . GLY A 1 189 ? -4.666 -16.869 -19.349 1.00 72.50 189 GLY A N 1
ATOM 1508 C CA . GLY A 1 189 ? -3.684 -16.574 -20.399 1.00 72.50 189 GLY A CA 1
ATOM 1509 C C . GLY A 1 189 ? -3.465 -15.088 -20.693 1.00 72.50 189 GLY A C 1
ATOM 1510 O O . GLY A 1 189 ? -2.596 -14.776 -21.503 1.00 72.50 189 GLY A O 1
ATOM 1511 N N . VAL A 1 190 ? -4.188 -14.180 -20.031 1.00 83.38 190 VAL A N 1
ATOM 1512 C CA . VAL A 1 190 ? -3.934 -12.734 -20.117 1.00 83.38 190 VAL A CA 1
ATOM 1513 C C . VAL A 1 190 ? -2.924 -12.327 -19.040 1.00 83.38 190 VAL A C 1
ATOM 1515 O O . VAL A 1 190 ? -3.128 -12.604 -17.857 1.00 83.38 190 VAL A O 1
ATOM 1518 N N . ASP A 1 191 ? -1.828 -11.670 -19.431 1.00 84.94 191 ASP A N 1
ATOM 1519 C CA . ASP A 1 191 ? -0.885 -11.086 -18.472 1.00 84.94 191 ASP A CA 1
ATOM 1520 C C . ASP A 1 191 ? -1.487 -9.778 -17.918 1.00 84.94 191 ASP A C 1
ATOM 1522 O O . ASP A 1 191 ? -1.866 -8.905 -18.703 1.00 84.94 191 ASP A O 1
ATOM 1526 N N . PRO A 1 192 ? -1.589 -9.584 -16.588 1.00 84.00 192 PRO A N 1
ATOM 1527 C CA . PRO A 1 192 ? -2.077 -8.327 -16.023 1.00 84.00 192 PRO A CA 1
ATOM 1528 C C . PRO A 1 192 ? -1.313 -7.081 -16.478 1.00 84.00 192 PRO A C 1
ATOM 1530 O O . PRO A 1 192 ? -1.853 -5.980 -16.384 1.00 84.00 192 PRO A O 1
ATOM 1533 N N . LEU A 1 193 ? -0.078 -7.230 -16.963 1.00 85.75 193 LEU A N 1
ATOM 1534 C CA . LEU A 1 193 ? 0.690 -6.127 -17.545 1.00 85.75 193 LEU A CA 1
ATOM 1535 C C . LEU A 1 193 ? 0.051 -5.565 -18.828 1.00 85.75 193 LEU A C 1
ATOM 1537 O O . LEU A 1 193 ? 0.223 -4.381 -19.109 1.00 85.75 193 LEU A O 1
ATOM 1541 N N . ASP A 1 194 ? -0.697 -6.385 -19.567 1.00 87.19 194 ASP A N 1
ATOM 1542 C CA . ASP A 1 194 ? -1.329 -6.011 -20.838 1.00 87.19 194 ASP A CA 1
ATOM 1543 C C . ASP A 1 194 ? -2.734 -5.413 -20.646 1.00 87.19 194 ASP A C 1
ATOM 1545 O O . ASP A 1 194 ? -3.382 -4.986 -21.606 1.00 87.19 194 ASP A O 1
ATOM 1549 N N . LEU A 1 195 ? -3.232 -5.369 -19.405 1.00 89.12 195 LEU A N 1
ATOM 1550 C CA . LEU A 1 195 ? -4.564 -4.850 -19.111 1.00 89.12 195 LEU A CA 1
ATOM 1551 C C . LEU A 1 195 ? -4.620 -3.321 -19.244 1.00 89.12 195 LEU A C 1
ATOM 1553 O O . LEU A 1 195 ? -3.744 -2.612 -18.732 1.00 89.12 195 LEU A O 1
ATOM 1557 N N . PRO A 1 196 ? -5.685 -2.773 -19.858 1.00 88.38 196 PRO A N 1
ATOM 1558 C CA . PRO A 1 196 ? -5.825 -1.336 -20.027 1.00 88.38 196 PRO A CA 1
ATOM 1559 C C . PRO A 1 196 ? -6.005 -0.644 -18.674 1.00 88.38 196 PRO A C 1
ATOM 1561 O O . PRO A 1 196 ? -6.593 -1.193 -17.744 1.00 88.38 196 PRO A O 1
ATOM 1564 N N . ALA A 1 197 ? -5.565 0.613 -18.572 1.00 84.75 197 ALA A N 1
ATOM 1565 C CA . ALA A 1 197 ? -5.654 1.393 -17.333 1.00 84.75 197 ALA A CA 1
ATOM 1566 C C . ALA A 1 197 ? -7.085 1.481 -16.763 1.00 84.75 197 ALA A C 1
ATOM 1568 O O . ALA A 1 197 ? -7.244 1.517 -15.550 1.00 84.75 197 ALA A O 1
ATOM 1569 N N . ALA A 1 198 ? -8.110 1.455 -17.622 1.00 87.56 198 ALA A N 1
ATOM 1570 C CA . ALA A 1 198 ? -9.519 1.490 -17.225 1.00 87.56 198 ALA A CA 1
ATOM 1571 C C . ALA A 1 198 ? -9.995 0.230 -16.476 1.00 87.56 198 ALA A C 1
ATOM 1573 O O . ALA A 1 198 ? -10.999 0.293 -15.774 1.00 87.56 198 ALA A O 1
ATOM 1574 N N . SER A 1 199 ? -9.291 -0.899 -16.610 1.00 91.00 199 SER A N 1
ATOM 1575 C CA . SER A 1 199 ? -9.587 -2.119 -15.849 1.00 91.00 199 SER A CA 1
ATOM 1576 C C . SER A 1 199 ? -9.154 -2.014 -14.389 1.00 91.00 199 SER A C 1
ATOM 1578 O O . SER A 1 199 ? -9.613 -2.787 -13.558 1.00 91.00 199 SER A O 1
ATOM 1580 N N . TRP A 1 200 ? -8.262 -1.076 -14.071 1.00 92.75 200 TRP A N 1
ATOM 1581 C CA . TRP A 1 200 ? -7.691 -0.932 -12.743 1.00 92.75 200 TRP A CA 1
ATOM 1582 C C . TRP A 1 200 ? -8.510 0.041 -11.909 1.00 92.75 200 TRP A C 1
ATOM 1584 O O . TRP A 1 200 ? -8.733 1.191 -12.292 1.00 92.75 200 TRP A O 1
ATOM 1594 N N . LYS A 1 201 ? -8.912 -0.411 -10.725 1.00 93.38 201 LYS A N 1
ATOM 1595 C CA . LYS A 1 201 ? -9.569 0.429 -9.736 1.00 93.38 201 LYS A CA 1
ATOM 1596 C C . LYS A 1 201 ? -8.515 1.068 -8.847 1.00 93.38 201 LYS A C 1
ATOM 1598 O O . LYS A 1 201 ? -7.788 0.374 -8.138 1.00 93.38 201 LYS A O 1
ATOM 1603 N N . GLU A 1 202 ? -8.473 2.392 -8.855 1.00 93.38 202 GLU A N 1
ATOM 1604 C CA . GLU A 1 202 ? -7.635 3.142 -7.929 1.00 93.38 202 GLU A CA 1
ATOM 1605 C C . GLU A 1 202 ? -8.095 2.915 -6.492 1.00 93.38 202 GLU A C 1
ATOM 1607 O O . GLU A 1 202 ? -9.278 3.067 -6.170 1.00 93.38 202 GLU A O 1
ATOM 1612 N N . TRP A 1 203 ? -7.154 2.530 -5.631 1.00 92.25 203 TRP A N 1
ATOM 1613 C CA . TRP A 1 203 ? -7.445 2.273 -4.227 1.00 92.25 203 TRP A CA 1
ATOM 1614 C C . TRP A 1 203 ? -6.797 3.293 -3.303 1.00 92.25 203 TRP A C 1
ATOM 1616 O O . TRP A 1 203 ? -7.420 3.738 -2.339 1.00 92.25 203 TRP A O 1
ATOM 1626 N N . THR A 1 204 ? -5.547 3.674 -3.561 1.00 92.31 204 THR A N 1
ATOM 1627 C CA . THR A 1 204 ? -4.845 4.678 -2.754 1.00 92.31 204 THR A CA 1
ATOM 1628 C C . THR A 1 204 ? -3.849 5.450 -3.607 1.00 92.31 204 THR A C 1
ATOM 1630 O O . THR A 1 204 ? -3.064 4.853 -4.336 1.00 92.31 204 THR A O 1
ATOM 1633 N N . ILE A 1 205 ? -3.829 6.773 -3.463 1.00 93.25 205 ILE A N 1
ATOM 1634 C CA . ILE A 1 205 ? -2.716 7.620 -3.900 1.00 93.25 205 ILE A CA 1
ATOM 1635 C C . ILE A 1 205 ? -2.075 8.195 -2.646 1.00 93.25 205 ILE A C 1
ATOM 1637 O O . ILE A 1 205 ? -2.771 8.695 -1.763 1.00 93.25 205 ILE A O 1
ATOM 1641 N N . PHE A 1 206 ? -0.754 8.121 -2.576 1.00 92.56 206 PHE A N 1
ATOM 1642 C CA . PHE A 1 206 ? 0.022 8.650 -1.471 1.00 92.56 206 PHE A CA 1
ATOM 1643 C C . PHE A 1 206 ? 1.161 9.524 -1.990 1.00 92.56 206 PHE A C 1
ATOM 1645 O O . PHE A 1 206 ? 1.839 9.171 -2.955 1.00 92.56 206 PHE A O 1
ATOM 1652 N N . SER A 1 207 ? 1.395 10.644 -1.312 1.00 92.75 207 SER A N 1
ATOM 1653 C CA . SER A 1 207 ? 2.570 11.487 -1.511 1.00 92.75 207 SER A CA 1
ATOM 1654 C C . SER A 1 207 ? 2.923 12.196 -0.212 1.00 92.75 207 SER A C 1
ATOM 1656 O O . SER A 1 207 ? 2.051 12.787 0.433 1.00 92.75 207 SER A O 1
ATOM 1658 N N . CYS A 1 208 ? 4.207 12.209 0.136 1.00 90.94 208 CYS A N 1
ATOM 1659 C CA . CYS A 1 208 ? 4.717 12.971 1.271 1.00 90.94 208 CYS A CA 1
ATOM 1660 C C . CYS A 1 208 ? 4.486 14.481 1.156 1.00 90.94 208 CYS A C 1
ATOM 1662 O O . CYS A 1 208 ? 4.436 15.160 2.177 1.00 90.94 208 CYS A O 1
ATOM 1664 N N . GLU A 1 209 ? 4.290 15.009 -0.054 1.00 90.06 209 GLU A N 1
ATOM 1665 C CA . GLU A 1 209 ? 3.887 16.404 -0.243 1.00 90.06 209 GLU A CA 1
ATOM 1666 C C . GLU A 1 209 ? 2.453 16.639 0.253 1.00 90.06 209 GLU A C 1
ATOM 1668 O O . GLU A 1 209 ? 2.172 17.625 0.931 1.00 90.06 209 GLU A O 1
ATOM 1673 N N . SER A 1 210 ? 1.549 15.697 -0.033 1.00 89.19 210 SER A N 1
ATOM 1674 C CA . SER A 1 210 ? 0.142 15.782 0.374 1.00 89.19 210 SER A CA 1
ATOM 1675 C C . SER A 1 210 ? -0.090 15.420 1.844 1.00 89.19 210 SER A C 1
ATOM 1677 O O . SER A 1 210 ? -0.975 15.977 2.491 1.00 89.19 210 SER A O 1
ATOM 1679 N N . THR A 1 211 ? 0.708 14.498 2.387 1.00 87.50 211 THR A N 1
ATOM 1680 C CA . THR A 1 211 ? 0.577 13.982 3.756 1.00 87.50 211 THR A CA 1
ATOM 1681 C C . THR A 1 211 ? 1.935 13.974 4.463 1.00 87.50 211 THR A C 1
ATOM 1683 O O . THR A 1 211 ? 2.491 12.903 4.720 1.00 87.50 211 THR A O 1
ATOM 1686 N N . PRO A 1 212 ? 2.484 15.152 4.808 1.00 87.00 212 PRO A N 1
ATOM 1687 C CA . PRO A 1 212 ? 3.828 15.262 5.373 1.00 87.00 212 PRO A CA 1
ATOM 1688 C C . PRO A 1 212 ? 3.947 14.647 6.769 1.00 87.00 212 PRO A C 1
ATOM 1690 O O . PRO A 1 212 ? 5.045 14.330 7.200 1.00 87.00 212 PRO A O 1
ATOM 1693 N N . SER A 1 213 ? 2.840 14.459 7.492 1.00 84.31 213 SER A N 1
ATOM 1694 C CA . SER A 1 213 ? 2.824 13.851 8.828 1.00 84.31 213 SER A CA 1
ATOM 1695 C C . SER A 1 213 ? 2.908 12.321 8.826 1.00 84.31 213 SER A C 1
ATOM 1697 O O . SER A 1 213 ? 3.000 11.730 9.900 1.00 84.31 213 SER A O 1
ATOM 1699 N N . ALA A 1 214 ? 2.864 11.670 7.660 1.00 83.75 214 ALA A N 1
ATOM 1700 C CA . ALA A 1 214 ? 2.948 10.217 7.581 1.00 83.75 214 ALA A CA 1
ATOM 1701 C C . ALA A 1 214 ? 4.329 9.706 8.027 1.00 83.75 214 ALA A C 1
ATOM 1703 O O . ALA A 1 214 ? 5.357 10.330 7.757 1.00 83.75 214 ALA A O 1
ATOM 1704 N N . GLU A 1 215 ? 4.350 8.543 8.681 1.00 84.50 215 GLU A N 1
ATOM 1705 C CA . GLU A 1 215 ? 5.559 7.935 9.258 1.00 84.50 215 GLU A CA 1
ATOM 1706 C C . GLU A 1 215 ? 6.676 7.769 8.217 1.00 84.50 215 GLU A C 1
ATOM 1708 O O . GLU A 1 215 ? 7.798 8.216 8.435 1.00 84.50 215 GLU A O 1
ATOM 1713 N N . ILE A 1 216 ? 6.336 7.283 7.017 1.00 85.12 216 ILE A N 1
ATOM 1714 C CA . ILE A 1 216 ? 7.277 7.131 5.897 1.00 85.12 216 ILE A CA 1
ATOM 1715 C C . ILE A 1 216 ? 7.965 8.443 5.480 1.00 85.12 216 ILE A C 1
ATOM 1717 O O . ILE A 1 216 ? 9.060 8.408 4.921 1.00 85.12 216 ILE A O 1
ATOM 1721 N N . CYS A 1 217 ? 7.367 9.605 5.750 1.00 86.56 217 CYS A N 1
ATOM 1722 C CA . CYS A 1 217 ? 7.906 10.898 5.331 1.00 86.56 217 CYS A CA 1
ATOM 1723 C C . CYS A 1 217 ? 8.925 11.460 6.324 1.00 86.56 217 CYS A C 1
ATOM 1725 O O . CYS A 1 217 ? 9.961 11.961 5.888 1.00 86.56 217 CYS A O 1
ATOM 1727 N N . ASN A 1 218 ? 8.655 11.341 7.629 1.00 83.06 218 ASN A N 1
ATOM 1728 C CA . ASN A 1 218 ? 9.468 11.960 8.683 1.00 83.06 218 ASN A CA 1
ATOM 1729 C C . ASN A 1 218 ? 10.440 10.988 9.350 1.00 83.06 218 ASN A C 1
ATOM 1731 O O . ASN A 1 218 ? 11.600 11.337 9.551 1.00 83.06 218 ASN A O 1
ATOM 1735 N N . ASP A 1 219 ? 9.971 9.789 9.698 1.00 81.00 219 ASP A N 1
ATOM 1736 C CA . ASP A 1 219 ? 10.759 8.783 10.408 1.00 81.00 219 ASP A CA 1
ATOM 1737 C C . ASP A 1 219 ? 10.400 7.378 9.895 1.00 81.00 219 ASP A C 1
ATOM 1739 O O . ASP A 1 219 ? 9.563 6.685 10.475 1.00 81.00 219 ASP A O 1
ATOM 1743 N N . PRO A 1 220 ? 11.014 6.935 8.783 1.00 78.56 220 PRO A N 1
ATOM 1744 C CA . PRO A 1 220 ? 10.724 5.633 8.191 1.00 78.56 220 PRO A CA 1
ATOM 1745 C C . PRO A 1 220 ? 11.273 4.458 9.017 1.00 78.56 220 PRO A C 1
ATOM 1747 O O . PRO A 1 220 ? 11.087 3.310 8.614 1.00 78.56 220 PRO A O 1
ATOM 1750 N N . SER A 1 221 ? 11.960 4.705 10.139 1.00 76.94 221 SER A N 1
ATOM 1751 C CA . SER A 1 221 ? 12.638 3.669 10.930 1.00 76.94 221 SER A CA 1
ATOM 1752 C C . SER A 1 221 ? 11.666 2.604 11.440 1.00 76.94 221 SER A C 1
ATOM 1754 O O . SER A 1 221 ? 11.989 1.419 11.409 1.00 76.94 221 SER A O 1
ATOM 1756 N N . GLY A 1 222 ? 10.447 3.001 11.829 1.00 75.94 222 GLY A N 1
ATOM 1757 C CA . GLY A 1 222 ? 9.393 2.079 12.270 1.00 75.94 222 GLY A CA 1
ATOM 1758 C C . GLY A 1 222 ? 8.799 1.211 11.153 1.00 75.94 222 GLY A C 1
ATOM 1759 O O . GLY A 1 222 ? 8.178 0.183 11.429 1.00 75.94 222 GLY A O 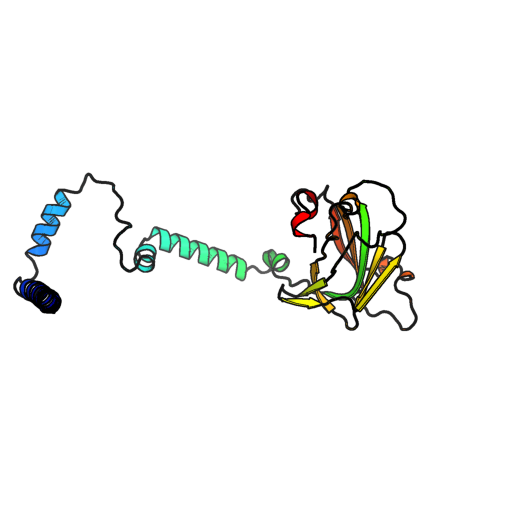1
ATOM 1760 N N . LEU A 1 223 ? 9.036 1.575 9.889 1.00 78.12 223 LEU A N 1
ATOM 1761 C CA . LEU A 1 223 ? 8.592 0.822 8.717 1.00 78.12 223 LEU A CA 1
ATOM 1762 C C . LEU A 1 223 ? 9.662 -0.132 8.182 1.00 78.12 223 LEU A C 1
ATOM 1764 O O . LEU A 1 223 ? 9.349 -0.918 7.291 1.00 78.12 223 LEU A O 1
ATOM 1768 N N . ARG A 1 224 ? 10.900 -0.092 8.686 1.00 80.19 224 ARG A N 1
ATOM 1769 C CA . ARG A 1 224 ? 11.969 -1.010 8.267 1.00 80.19 224 ARG A CA 1
ATOM 1770 C C . ARG A 1 224 ? 11.779 -2.381 8.917 1.00 80.19 224 ARG A C 1
ATOM 1772 O O . ARG A 1 224 ? 11.673 -2.474 10.138 1.00 80.19 224 ARG A O 1
ATOM 1779 N N . GLY A 1 225 ? 11.747 -3.446 8.115 1.00 67.06 225 GLY A N 1
ATOM 1780 C CA . GLY A 1 225 ? 11.551 -4.813 8.613 1.00 67.06 225 GLY A CA 1
ATOM 1781 C C . GLY A 1 225 ? 11.691 -5.905 7.569 1.00 67.06 225 GLY A C 1
ATOM 1782 O O . GLY A 1 225 ? 11.791 -5.590 6.360 1.00 67.06 225 GLY A O 1
#

pLDDT: mean 75.08, std 19.24, range [36.5, 95.56]